Protein AF-A0AAD6QBG2-F1 (afdb_monomer)

Radius of gyration: 19.1 Å; Cα contacts (8 Å, |Δi|>4): 309; chains: 1; bounding box: 42×42×74 Å

Foldseek 3Di:
DKWWFFFPVRDIDIDDFAWLDAPPPPPDTHTDDDADPRDRVSRRVVPDDPPDDIDDDDDDDDDDDDAQQFQEEAEEEEQRRCSVVSRVLCVQLVDPSHNYAYFYEYEYAEPVSDPCVVVLVVSCVVCVPRYDYAYEYQDYDPPDPGHYRADDPVNCVVGPDDDDPRYHYDYDDDPPVPPPVRNVVVVCCCVVVVVVVVVVVVVPDDDDD

Sequence (209 aa):
MSCRGKDSVGEEVVKPYTPTTLDCDIGYFELVIKMYPQGRMSHHFREMREGDYLAVKGPKGRFKYQPNQVRAFGMIAGGTGITPMFQVTRAILENPDDKTNIHLIYANVTYEDILLKEEIDNLAIIFPNQFNVYYVLNQPPEGWEGGIGFISKEMIQSHCPPPATDVQVSSLPLPPCSPSSLTLTTNNLLIADFEVWTSTNEQGHGSPP

Structure (mmCIF, N/CA/C/O backbone):
data_AF-A0AAD6QBG2-F1
#
_entry.id   AF-A0AAD6QBG2-F1
#
loop_
_atom_site.group_PDB
_atom_site.id
_atom_site.type_symbol
_atom_site.label_atom_id
_atom_site.label_alt_id
_atom_site.label_comp_id
_atom_site.label_asym_id
_atom_site.label_entity_id
_atom_site.label_seq_id
_atom_site.pdbx_PDB_ins_code
_atom_site.Cartn_x
_atom_site.Cartn_y
_atom_site.Cartn_z
_atom_site.occupancy
_atom_site.B_iso_or_equiv
_atom_site.auth_seq_id
_atom_site.auth_comp_id
_atom_site.auth_asym_id
_atom_site.auth_atom_id
_atom_site.pdbx_PDB_model_num
ATOM 1 N N . MET A 1 1 ? 7.580 -11.956 -1.717 1.00 86.00 1 MET A N 1
ATOM 2 C CA . MET A 1 1 ? 8.464 -12.748 -2.618 1.00 86.00 1 MET A CA 1
ATOM 3 C C . MET A 1 1 ? 9.666 -11.917 -3.064 1.00 86.00 1 MET A C 1
ATOM 5 O O . MET A 1 1 ? 9.738 -10.749 -2.712 1.00 86.00 1 MET A O 1
ATOM 9 N N . SER A 1 2 ? 10.647 -12.493 -3.762 1.00 89.12 2 SER A N 1
ATOM 10 C CA . SER A 1 2 ? 11.770 -11.757 -4.362 1.00 89.12 2 SER A CA 1
ATOM 11 C C . SER A 1 2 ? 11.771 -11.931 -5.873 1.00 89.12 2 SER A C 1
ATOM 13 O O . SER A 1 2 ? 11.796 -13.068 -6.339 1.00 89.12 2 SER A O 1
ATOM 15 N N . CYS A 1 3 ? 11.807 -10.825 -6.607 1.00 92.25 3 CYS A N 1
ATOM 16 C CA . CYS A 1 3 ? 11.953 -10.810 -8.060 1.00 92.25 3 CYS A CA 1
ATOM 17 C C . CYS A 1 3 ? 13.422 -10.570 -8.414 1.00 92.25 3 CYS A C 1
ATOM 19 O O . CYS A 1 3 ? 14.098 -9.780 -7.743 1.00 92.25 3 CYS A O 1
ATOM 21 N N . ARG A 1 4 ? 13.915 -11.260 -9.443 1.00 95.31 4 ARG A N 1
ATOM 22 C CA . ARG A 1 4 ? 15.254 -11.077 -10.007 1.00 95.31 4 ARG A CA 1
ATOM 23 C C . ARG A 1 4 ? 15.132 -10.486 -11.406 1.00 95.31 4 ARG A C 1
ATOM 25 O O . ARG A 1 4 ? 14.398 -11.026 -12.225 1.00 95.31 4 ARG A O 1
ATOM 32 N N . GLY A 1 5 ? 15.894 -9.429 -11.652 1.00 93.69 5 GLY A N 1
ATOM 33 C CA . GLY A 1 5 ? 15.979 -8.737 -12.930 1.00 93.69 5 GLY A CA 1
ATOM 34 C C . GLY A 1 5 ? 17.404 -8.296 -13.251 1.00 93.69 5 GLY A C 1
ATOM 35 O O . GLY A 1 5 ? 18.353 -8.704 -12.575 1.00 93.69 5 GLY A O 1
ATOM 36 N N . LYS A 1 6 ? 17.539 -7.440 -14.263 1.00 94.19 6 LYS A N 1
ATOM 37 C CA . LYS A 1 6 ? 18.800 -6.815 -14.682 1.00 94.19 6 LYS A CA 1
ATOM 38 C C . LYS A 1 6 ? 18.658 -5.301 -14.742 1.00 94.19 6 LYS A C 1
ATOM 40 O O . LYS A 1 6 ? 17.613 -4.801 -15.149 1.00 94.19 6 LYS A O 1
ATOM 45 N N . ASP A 1 7 ? 19.686 -4.581 -14.321 1.00 92.75 7 ASP A N 1
ATOM 46 C CA . ASP A 1 7 ? 19.717 -3.124 -14.443 1.00 92.75 7 ASP A CA 1
ATOM 47 C C . ASP A 1 7 ? 20.243 -2.648 -15.809 1.00 92.75 7 ASP A C 1
ATOM 49 O O . ASP A 1 7 ? 20.498 -3.449 -16.708 1.00 92.75 7 ASP A O 1
ATOM 53 N N . SER A 1 8 ? 20.421 -1.332 -15.955 1.00 91.19 8 SER A N 1
ATOM 54 C CA . SER A 1 8 ? 20.864 -0.685 -17.197 1.00 91.19 8 SER A CA 1
ATOM 55 C C . SER A 1 8 ? 22.265 -1.065 -17.667 1.00 91.19 8 SER A C 1
ATOM 57 O O . SER A 1 8 ? 22.604 -0.799 -18.816 1.00 91.19 8 SER A O 1
ATOM 59 N N . VAL A 1 9 ? 23.096 -1.650 -16.801 1.00 93.50 9 VAL A N 1
ATOM 60 C CA . VAL A 1 9 ? 24.440 -2.133 -17.157 1.00 93.50 9 VAL A CA 1
ATOM 61 C C . VAL A 1 9 ? 24.490 -3.661 -17.270 1.00 93.50 9 VAL A C 1
ATOM 63 O O . VAL A 1 9 ? 25.548 -4.228 -17.528 1.00 93.50 9 VAL A O 1
ATOM 66 N N . GLY A 1 10 ? 23.344 -4.334 -17.124 1.00 92.00 10 GLY A N 1
ATOM 67 C CA . GLY A 1 10 ? 23.211 -5.784 -17.229 1.00 92.00 10 GLY A CA 1
ATOM 68 C C . GLY A 1 10 ? 23.537 -6.548 -15.944 1.00 92.00 10 GLY A C 1
ATOM 69 O O . GLY A 1 10 ? 23.555 -7.781 -15.977 1.00 92.00 10 GLY A O 1
ATOM 70 N N . GLU A 1 11 ? 23.767 -5.862 -14.821 1.00 94.75 11 GLU A N 1
ATOM 71 C CA . GLU A 1 11 ? 24.016 -6.508 -13.533 1.00 94.75 11 GLU A CA 1
ATOM 72 C C . GLU A 1 11 ? 22.723 -7.057 -12.924 1.00 94.75 11 GLU A C 1
ATOM 74 O O . GLU A 1 11 ? 21.653 -6.447 -13.013 1.00 94.75 11 GLU A O 1
ATOM 79 N N . GLU A 1 12 ? 22.826 -8.208 -12.253 1.00 94.94 12 GLU A N 1
ATOM 80 C CA . GLU A 1 12 ? 21.684 -8.796 -11.559 1.00 94.94 12 GLU A CA 1
ATOM 81 C C . GLU A 1 12 ? 21.226 -7.923 -10.385 1.00 94.94 12 GLU A C 1
ATOM 83 O O . GLU A 1 12 ? 22.001 -7.531 -9.510 1.00 94.94 12 GLU A O 1
ATOM 88 N N . VAL A 1 13 ? 19.916 -7.699 -10.313 1.00 94.00 13 VAL A N 1
ATOM 89 C CA . VAL A 1 13 ? 19.263 -7.016 -9.200 1.00 94.00 13 VAL A CA 1
ATOM 90 C C . VAL A 1 13 ? 18.163 -7.904 -8.634 1.00 94.00 13 VAL A C 1
ATOM 92 O O . VAL A 1 13 ? 17.343 -8.460 -9.360 1.00 94.00 13 VAL A O 1
ATOM 95 N N . VAL A 1 14 ? 18.129 -8.045 -7.309 1.00 92.62 14 VAL A N 1
ATOM 96 C CA . VAL A 1 14 ? 17.076 -8.783 -6.601 1.00 92.62 14 VAL A CA 1
ATOM 97 C C . VAL A 1 14 ? 16.389 -7.841 -5.626 1.00 92.62 14 VAL A C 1
ATOM 99 O O . VAL A 1 14 ? 17.047 -7.214 -4.794 1.00 92.62 14 VAL A O 1
ATOM 102 N N . LYS A 1 15 ? 15.061 -7.744 -5.709 1.00 89.69 15 LYS A N 1
ATOM 103 C CA . LYS A 1 15 ? 14.259 -6.902 -4.813 1.00 89.69 15 LYS A CA 1
ATOM 104 C C . LYS A 1 15 ? 13.054 -7.663 -4.256 1.00 89.69 15 LYS A C 1
ATOM 106 O O . LYS A 1 15 ? 12.487 -8.506 -4.957 1.00 89.69 15 LYS A O 1
ATOM 111 N N . PRO A 1 16 ? 12.695 -7.434 -2.980 1.00 88.81 16 PRO A N 1
ATOM 112 C CA . PRO A 1 16 ? 11.472 -7.977 -2.420 1.00 88.81 16 PRO A CA 1
ATOM 113 C C . PRO A 1 16 ? 10.256 -7.211 -2.953 1.00 88.81 16 PRO A C 1
ATOM 115 O O . PRO A 1 16 ? 10.300 -5.991 -3.070 1.00 88.81 16 PRO A O 1
ATOM 118 N N . TYR A 1 17 ? 9.181 -7.945 -3.221 1.00 88.44 17 TYR A N 1
ATOM 119 C CA . TYR A 1 17 ? 7.867 -7.413 -3.571 1.00 88.44 17 TYR A CA 1
ATOM 120 C C . TYR A 1 17 ? 6.788 -8.202 -2.837 1.00 88.44 17 TYR A C 1
ATOM 122 O O . TYR A 1 17 ? 6.927 -9.420 -2.649 1.00 88.44 17 TYR A O 1
ATOM 130 N N . THR A 1 18 ? 5.725 -7.513 -2.437 1.00 87.94 18 THR A N 1
ATOM 131 C CA . THR A 1 18 ? 4.516 -8.136 -1.901 1.00 87.94 18 THR A CA 1
ATOM 132 C C . THR A 1 18 ? 3.425 -8.026 -2.958 1.00 87.94 18 THR A C 1
ATOM 134 O O . THR A 1 18 ? 3.144 -6.906 -3.385 1.00 87.94 18 THR A O 1
ATOM 137 N N . PRO A 1 19 ? 2.867 -9.153 -3.430 1.00 90.88 19 PRO A N 1
ATOM 138 C CA . PRO A 1 19 ? 1.732 -9.094 -4.331 1.00 90.88 19 PRO A CA 1
ATOM 139 C C . PRO A 1 19 ? 0.505 -8.497 -3.641 1.00 90.88 19 PRO A C 1
ATOM 141 O O . PRO A 1 19 ? 0.334 -8.646 -2.433 1.00 90.88 19 PRO A O 1
ATOM 144 N N . THR A 1 20 ? -0.321 -7.799 -4.416 1.00 90.31 20 THR A N 1
ATOM 145 C CA . THR A 1 20 ? -1.595 -7.213 -3.961 1.00 90.31 20 THR A CA 1
ATOM 146 C C . THR A 1 20 ? -2.764 -8.187 -4.071 1.00 90.31 20 THR A C 1
ATOM 148 O O . THR A 1 20 ? -3.833 -7.929 -3.515 1.00 90.31 20 THR A O 1
ATOM 151 N N . THR A 1 21 ? -2.551 -9.308 -4.759 1.00 88.12 21 THR A N 1
ATOM 152 C CA . THR A 1 21 ? -3.474 -10.439 -4.821 1.00 88.12 21 THR A CA 1
ATOM 153 C C . THR A 1 21 ? -3.449 -11.263 -3.533 1.00 88.12 21 THR A C 1
ATOM 155 O O . THR A 1 21 ? -2.470 -11.263 -2.770 1.00 88.12 21 THR A O 1
ATOM 158 N N . LEU A 1 22 ? -4.551 -11.967 -3.301 1.00 84.75 22 LEU A N 1
ATOM 159 C CA . LEU A 1 22 ? -4.744 -12.912 -2.209 1.00 84.75 22 LEU A CA 1
ATOM 160 C C . LEU A 1 22 ? -4.517 -14.350 -2.688 1.00 84.75 22 LEU A C 1
ATOM 162 O O . LEU A 1 22 ? -4.455 -14.629 -3.882 1.00 84.75 22 LEU A O 1
ATOM 166 N N . ASP A 1 23 ? -4.448 -15.289 -1.745 1.00 82.06 23 ASP A N 1
ATOM 167 C CA . ASP A 1 23 ? -4.294 -16.719 -2.053 1.00 82.06 23 ASP A CA 1
ATOM 168 C C . ASP A 1 23 ? -5.510 -17.310 -2.803 1.00 82.06 23 ASP A C 1
ATOM 170 O O . ASP A 1 23 ? -5.412 -18.393 -3.382 1.00 82.06 23 ASP A O 1
ATOM 174 N N . CYS A 1 24 ? -6.655 -16.613 -2.812 1.00 81.25 24 CYS A N 1
ATOM 175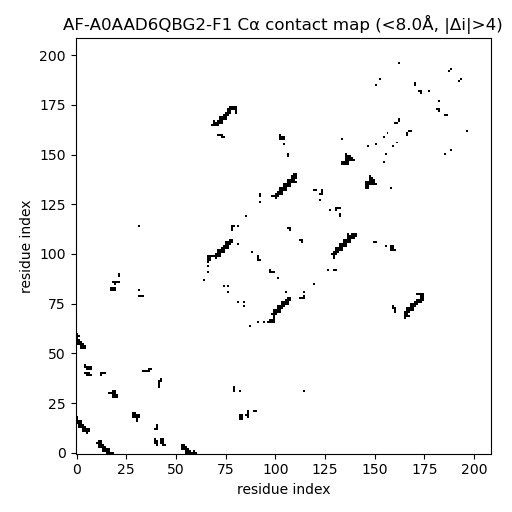 C CA . CYS A 1 24 ? -7.841 -16.987 -3.585 1.00 81.25 24 CYS A CA 1
ATOM 176 C C . CYS A 1 24 ? -7.776 -16.577 -5.066 1.00 81.25 24 CYS A C 1
ATOM 178 O O . CYS A 1 24 ? -8.579 -17.073 -5.857 1.00 81.25 24 CYS A O 1
ATOM 180 N N . ASP A 1 25 ? -6.831 -15.716 -5.454 1.00 85.50 25 ASP A N 1
ATOM 181 C CA . ASP A 1 25 ? -6.629 -15.301 -6.843 1.00 85.50 25 ASP A CA 1
ATOM 182 C C . ASP A 1 25 ? -5.796 -16.372 -7.568 1.00 85.50 25 ASP A C 1
ATOM 184 O O . ASP A 1 25 ? -4.570 -16.446 -7.459 1.00 85.50 25 ASP A O 1
ATOM 188 N N . ILE A 1 26 ? -6.474 -17.282 -8.274 1.00 89.62 26 ILE A N 1
ATOM 189 C CA . ILE A 1 26 ? -5.834 -18.467 -8.859 1.00 89.62 26 ILE A CA 1
ATOM 190 C C . ILE A 1 26 ? -5.277 -18.158 -10.253 1.00 89.62 26 ILE A C 1
ATOM 192 O O . ILE A 1 26 ? -5.991 -17.715 -11.150 1.00 89.62 26 ILE A O 1
ATOM 196 N N . GLY A 1 27 ? -4.006 -18.507 -10.468 1.00 92.31 27 GLY A N 1
ATOM 197 C CA . GLY A 1 27 ? -3.372 -18.522 -11.792 1.00 92.31 27 GLY A CA 1
ATOM 198 C C . GLY A 1 27 ? -2.619 -17.246 -12.167 1.00 92.31 27 GLY A C 1
ATOM 199 O O . GLY A 1 27 ? -1.916 -17.245 -13.176 1.00 92.31 27 GLY A O 1
ATOM 200 N N . TYR A 1 28 ? -2.695 -16.197 -11.349 1.00 92.62 28 TYR A N 1
ATOM 201 C CA . TYR A 1 28 ? -1.943 -14.960 -11.540 1.00 92.62 28 TYR A CA 1
ATOM 202 C C . TYR A 1 28 ? -1.605 -14.300 -10.198 1.00 92.62 28 TYR A C 1
ATOM 204 O O . TYR A 1 28 ? -2.105 -14.687 -9.147 1.00 92.62 28 TYR A O 1
ATOM 212 N N . PHE A 1 29 ? -0.717 -13.312 -10.233 1.00 92.44 29 PHE A N 1
ATOM 213 C CA . PHE A 1 29 ? -0.495 -12.394 -9.124 1.00 92.44 29 PHE A CA 1
ATOM 214 C C . PHE A 1 29 ? -0.215 -11.005 -9.681 1.00 92.44 29 PHE A C 1
ATOM 216 O O . PHE A 1 29 ? 0.325 -10.867 -10.780 1.00 92.44 29 PHE A O 1
ATOM 223 N N . GLU A 1 30 ? -0.525 -9.980 -8.899 1.00 92.75 30 GLU A N 1
ATOM 224 C CA . GLU A 1 30 ? -0.310 -8.590 -9.292 1.00 92.75 30 GLU A CA 1
ATOM 225 C C . GLU A 1 30 ? 0.753 -7.942 -8.414 1.00 92.75 30 GLU A C 1
ATOM 227 O O . GLU A 1 30 ? 0.848 -8.202 -7.211 1.00 92.75 30 GLU A O 1
ATOM 232 N N . LEU A 1 31 ? 1.581 -7.100 -9.029 1.00 91.94 31 LEU A N 1
ATOM 233 C CA . LEU A 1 31 ? 2.597 -6.312 -8.348 1.00 91.94 31 LEU A CA 1
ATOM 234 C C . LEU A 1 31 ? 2.369 -4.835 -8.640 1.00 91.94 31 LEU A C 1
ATOM 236 O O . LEU A 1 31 ? 2.495 -4.400 -9.782 1.00 91.94 31 LEU A O 1
ATOM 240 N N . VAL A 1 32 ? 2.148 -4.047 -7.592 1.00 91.12 32 VAL A N 1
ATOM 241 C CA . VAL A 1 32 ? 2.173 -2.586 -7.697 1.00 91.12 32 VAL A CA 1
ATOM 242 C C . VAL A 1 32 ? 3.606 -2.105 -7.520 1.00 91.12 32 VAL A C 1
ATOM 244 O O . VAL A 1 32 ? 4.214 -2.260 -6.457 1.00 91.12 32 VAL A O 1
ATOM 247 N N . ILE A 1 33 ? 4.163 -1.523 -8.580 1.00 89.50 33 ILE A N 1
ATOM 248 C CA . ILE A 1 33 ? 5.565 -1.110 -8.629 1.00 89.50 33 ILE A CA 1
ATOM 249 C C . ILE A 1 33 ? 5.633 0.388 -8.887 1.00 89.50 33 ILE A C 1
ATOM 251 O O . ILE A 1 33 ? 5.330 0.865 -9.978 1.00 89.50 33 ILE A O 1
ATOM 255 N N . LYS A 1 34 ? 6.114 1.139 -7.893 1.00 86.81 34 LYS A N 1
ATOM 256 C CA . LYS A 1 34 ? 6.482 2.539 -8.107 1.00 86.81 34 LYS A CA 1
ATOM 257 C C . LYS A 1 34 ? 7.766 2.606 -8.930 1.00 86.81 34 LYS A C 1
ATOM 259 O O . LYS A 1 34 ? 8.799 2.053 -8.541 1.00 86.81 34 LYS A O 1
ATOM 264 N N . MET A 1 35 ? 7.696 3.286 -10.069 1.00 88.94 35 MET A N 1
ATOM 265 C CA . MET A 1 35 ? 8.822 3.424 -10.986 1.00 88.94 35 MET A CA 1
ATOM 266 C C . MET A 1 35 ? 9.697 4.607 -10.587 1.00 88.94 35 MET A C 1
ATOM 268 O O . MET A 1 35 ? 9.237 5.742 -10.519 1.00 88.94 35 MET A O 1
ATOM 272 N N . TYR A 1 36 ? 10.981 4.339 -10.363 1.00 86.50 36 TYR A N 1
ATOM 273 C CA . TYR A 1 36 ? 11.976 5.367 -10.078 1.00 86.50 36 TYR A CA 1
ATOM 274 C C . TYR A 1 36 ? 12.856 5.581 -11.319 1.00 86.50 36 TYR A C 1
ATOM 276 O O . TYR A 1 36 ? 13.348 4.590 -11.871 1.00 86.50 36 TYR A O 1
ATOM 284 N N . PRO A 1 37 ? 13.105 6.830 -11.763 1.00 85.94 37 PRO A N 1
ATOM 285 C CA . PRO A 1 37 ? 13.901 7.099 -12.964 1.00 85.94 37 PRO A CA 1
ATOM 286 C C . PRO A 1 37 ? 15.277 6.423 -12.950 1.00 85.94 37 PRO A C 1
ATOM 288 O O . PRO A 1 37 ? 15.647 5.778 -13.923 1.00 85.94 37 PRO A O 1
ATOM 291 N N . GLN A 1 38 ? 15.973 6.483 -11.810 1.00 87.94 38 GLN A N 1
ATOM 292 C CA . GLN A 1 38 ? 17.295 5.876 -11.597 1.00 87.94 38 GLN A CA 1
ATOM 293 C C . GLN A 1 38 ? 17.231 4.538 -10.831 1.00 87.94 38 GLN A C 1
ATOM 295 O O . GLN A 1 38 ? 18.217 4.071 -10.263 1.00 87.94 38 GLN A O 1
ATOM 300 N N . GLY A 1 39 ? 16.050 3.918 -10.746 1.00 88.56 39 GLY A N 1
ATOM 301 C CA . GLY A 1 39 ? 15.871 2.661 -10.028 1.00 88.56 39 GLY A CA 1
ATOM 302 C C . GLY A 1 39 ? 16.396 1.474 -10.832 1.00 88.56 39 GLY A C 1
ATOM 303 O O . GLY A 1 39 ? 15.848 1.169 -11.884 1.00 88.56 39 GLY A O 1
ATOM 304 N N . ARG A 1 40 ? 17.381 0.735 -10.302 1.00 92.56 40 ARG A N 1
ATOM 305 C CA . ARG A 1 40 ? 17.941 -0.477 -10.944 1.00 92.56 40 ARG A CA 1
ATOM 306 C C . ARG A 1 40 ? 16.872 -1.497 -11.349 1.00 92.56 40 ARG A C 1
ATOM 308 O O . ARG A 1 40 ? 16.838 -1.946 -12.483 1.00 92.56 40 ARG A O 1
ATOM 315 N N . MET A 1 41 ? 15.967 -1.835 -10.429 1.00 92.56 41 MET A N 1
ATOM 316 C CA . MET A 1 41 ? 14.870 -2.764 -10.729 1.00 92.56 41 MET A CA 1
ATOM 317 C C . MET A 1 41 ? 13.746 -2.097 -11.543 1.00 92.56 41 MET A C 1
ATOM 319 O O . MET A 1 41 ? 13.106 -2.751 -12.355 1.00 92.56 41 MET A O 1
ATOM 323 N N . SER A 1 42 ? 13.535 -0.785 -11.388 1.00 92.38 42 SER A N 1
ATOM 324 C CA . SER A 1 42 ? 12.616 -0.033 -12.254 1.00 92.38 42 SER A CA 1
ATOM 325 C C . SER A 1 42 ? 13.093 -0.011 -13.709 1.00 92.38 42 SER A C 1
ATOM 327 O O . SER A 1 42 ? 12.270 0.025 -14.612 1.00 92.38 42 SER A O 1
ATOM 329 N N . HIS A 1 43 ? 14.403 -0.062 -13.960 1.00 94.44 43 HIS A N 1
ATOM 330 C CA . HIS A 1 43 ? 14.932 -0.263 -15.305 1.00 94.44 43 HIS A CA 1
ATOM 331 C C . HIS A 1 43 ? 14.457 -1.592 -15.884 1.00 94.44 43 HIS A C 1
ATOM 333 O O . HIS A 1 43 ? 13.823 -1.589 -16.932 1.00 94.44 43 HIS A O 1
ATOM 339 N N . HIS A 1 44 ? 14.669 -2.689 -15.152 1.00 95.50 44 HIS A N 1
ATOM 340 C CA . HIS A 1 44 ? 14.241 -4.019 -15.577 1.00 95.50 44 HIS A CA 1
ATOM 341 C C . HIS A 1 44 ? 12.761 -4.057 -15.979 1.00 95.50 44 HIS A C 1
ATOM 343 O O . HIS A 1 44 ? 12.429 -4.458 -17.089 1.00 95.50 44 HIS A O 1
ATOM 349 N N . PHE A 1 45 ? 11.876 -3.575 -15.101 1.00 94.81 45 PHE A N 1
ATOM 350 C CA . PHE A 1 45 ? 10.434 -3.575 -15.361 1.00 94.81 45 PHE A CA 1
ATOM 351 C C . PHE A 1 45 ? 10.019 -2.690 -16.541 1.00 94.81 45 PHE A C 1
ATOM 353 O O . PHE A 1 45 ? 8.988 -2.949 -17.145 1.00 94.81 45 PHE A O 1
ATOM 360 N N . ARG A 1 46 ? 10.805 -1.662 -16.888 1.00 94.31 46 ARG A N 1
ATOM 361 C CA . ARG A 1 46 ? 10.540 -0.818 -18.063 1.00 94.31 46 ARG A CA 1
ATOM 362 C C . ARG A 1 46 ? 10.869 -1.528 -19.375 1.00 94.31 46 ARG A C 1
ATOM 364 O O . ARG A 1 46 ? 10.277 -1.209 -20.399 1.00 94.31 46 ARG A O 1
ATOM 371 N N . GLU A 1 47 ? 11.844 -2.430 -19.355 1.00 95.06 47 GLU A N 1
ATOM 372 C CA . GLU A 1 47 ? 12.270 -3.175 -20.543 1.00 95.06 47 GLU A CA 1
ATOM 373 C C . GLU A 1 47 ? 11.408 -4.406 -20.815 1.00 95.06 47 GLU A C 1
ATOM 375 O O . GLU A 1 47 ? 11.333 -4.846 -21.963 1.00 95.06 47 GLU A O 1
ATOM 380 N N . MET A 1 48 ? 10.763 -4.941 -19.776 1.00 95.50 48 MET A N 1
ATOM 381 C CA . MET A 1 48 ? 9.866 -6.086 -19.886 1.00 95.50 48 MET A CA 1
ATOM 382 C C . MET A 1 48 ? 8.658 -5.791 -20.780 1.00 95.50 48 MET A C 1
ATOM 384 O O . MET A 1 48 ? 8.079 -4.703 -20.751 1.00 95.50 48 MET A O 1
ATOM 388 N N . ARG A 1 49 ? 8.246 -6.803 -21.539 1.00 96.12 49 ARG A N 1
ATOM 389 C CA . ARG A 1 49 ? 7.064 -6.797 -22.402 1.00 96.12 49 ARG A CA 1
ATOM 390 C C . ARG A 1 49 ? 6.159 -7.976 -22.075 1.00 96.12 49 ARG A C 1
ATOM 392 O O . ARG A 1 49 ? 6.564 -8.949 -21.442 1.00 96.12 49 ARG A O 1
ATOM 399 N N . GLU A 1 50 ? 4.918 -7.894 -22.533 1.00 95.75 50 GLU A N 1
ATOM 400 C CA . GLU A 1 50 ? 4.001 -9.028 -22.470 1.00 95.75 50 GLU A CA 1
ATOM 401 C C . GLU A 1 50 ? 4.613 -10.254 -23.165 1.00 95.75 50 GLU A C 1
ATOM 403 O O . GLU A 1 50 ? 5.154 -10.156 -24.267 1.00 95.75 50 GLU A O 1
ATOM 408 N N . GLY A 1 51 ? 4.544 -11.406 -22.495 1.00 96.25 51 GLY A N 1
ATOM 409 C CA . GLY A 1 51 ? 5.186 -12.648 -22.932 1.00 96.25 51 GLY A CA 1
ATOM 410 C C . GLY A 1 51 ? 6.582 -12.890 -22.346 1.00 96.25 51 GLY A C 1
ATOM 411 O O . GLY A 1 51 ? 7.056 -14.025 -22.403 1.00 96.25 51 GLY A O 1
ATOM 412 N N . ASP A 1 52 ? 7.218 -11.884 -21.736 1.00 96.12 52 ASP A N 1
ATOM 413 C CA . ASP A 1 52 ? 8.492 -12.071 -21.040 1.00 96.12 52 ASP A CA 1
ATOM 414 C C . ASP A 1 52 ? 8.323 -12.823 -19.714 1.00 96.12 52 ASP A C 1
ATOM 416 O O . ASP A 1 52 ? 7.281 -12.789 -19.055 1.00 96.12 52 ASP A O 1
ATOM 420 N N . TYR A 1 53 ? 9.403 -13.472 -19.279 1.00 94.69 53 TYR A N 1
ATOM 421 C CA . TYR A 1 53 ? 9.445 -14.217 -18.024 1.00 94.69 53 TYR A CA 1
ATOM 422 C C . TYR A 1 53 ? 10.191 -13.439 -16.938 1.00 94.69 53 TYR A C 1
ATOM 424 O O . TYR A 1 53 ? 11.323 -12.999 -17.138 1.00 94.69 53 TYR A O 1
ATOM 432 N N . LEU A 1 54 ? 9.594 -13.355 -15.746 1.00 94.81 54 LEU A N 1
ATOM 433 C CA . LEU A 1 54 ? 10.230 -12.816 -14.543 1.00 94.81 54 LEU A CA 1
ATOM 434 C C . LEU A 1 54 ? 10.608 -13.949 -13.588 1.00 94.81 54 LEU A C 1
ATOM 436 O O . LEU A 1 54 ? 9.761 -14.732 -13.161 1.00 94.81 54 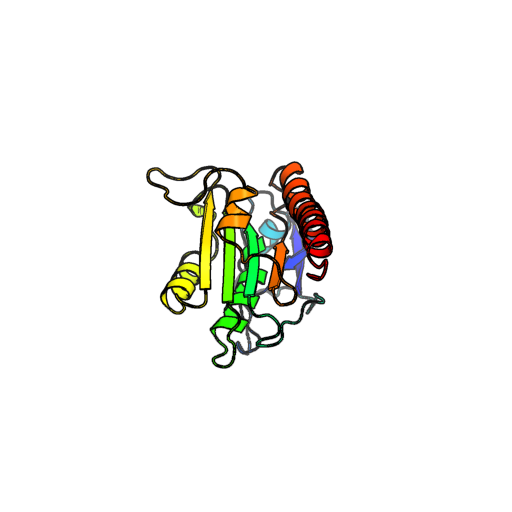LEU A O 1
ATOM 440 N N . ALA A 1 55 ? 11.877 -14.011 -13.189 1.00 94.62 55 ALA A N 1
ATOM 441 C CA . ALA A 1 55 ? 12.314 -14.974 -12.187 1.00 94.62 55 ALA A CA 1
ATOM 442 C C . ALA A 1 55 ? 11.868 -14.531 -10.782 1.00 94.62 55 ALA A C 1
ATOM 444 O O . ALA A 1 55 ? 12.283 -13.482 -10.279 1.00 94.62 55 ALA A O 1
ATOM 445 N N . VAL A 1 56 ? 11.062 -15.363 -10.118 1.00 93.62 56 VAL A N 1
ATOM 446 C CA . VAL A 1 56 ? 10.501 -15.087 -8.787 1.00 93.62 56 VAL A CA 1
ATOM 447 C C . VAL A 1 56 ? 10.856 -16.207 -7.808 1.00 93.62 56 VAL A C 1
ATOM 449 O O . VAL A 1 56 ? 10.807 -17.388 -8.138 1.00 93.62 56 VAL A O 1
ATOM 452 N N . LYS A 1 57 ? 11.214 -15.840 -6.572 1.00 92.62 57 LYS A N 1
ATOM 453 C CA . LYS A 1 57 ? 11.449 -16.768 -5.455 1.00 92.62 57 LYS A CA 1
ATOM 454 C C . LYS A 1 57 ? 10.588 -16.389 -4.250 1.00 92.62 57 LYS A C 1
ATOM 456 O O . LYS A 1 57 ? 10.699 -15.274 -3.735 1.00 92.62 57 LYS A O 1
ATOM 461 N N . GLY A 1 58 ? 9.792 -17.318 -3.732 1.00 86.00 58 GLY A N 1
ATOM 462 C CA . GLY A 1 58 ? 8.944 -17.096 -2.561 1.00 86.00 58 GLY A CA 1
ATOM 463 C C . GLY A 1 58 ? 8.108 -18.324 -2.177 1.00 86.00 58 GLY A C 1
ATOM 464 O O . GLY A 1 58 ? 8.306 -19.376 -2.780 1.00 86.00 58 GLY A O 1
ATOM 465 N N . PRO A 1 59 ? 7.206 -18.184 -1.186 1.00 80.19 59 PRO A N 1
ATOM 466 C CA . PRO A 1 59 ? 6.991 -16.985 -0.368 1.00 80.19 59 PRO A CA 1
ATOM 467 C C . PRO A 1 59 ? 8.181 -16.687 0.564 1.00 80.19 59 PRO A C 1
ATOM 469 O O . PRO A 1 59 ? 8.983 -17.556 0.897 1.00 80.19 59 PRO A O 1
ATOM 472 N N . LYS A 1 60 ? 8.341 -15.416 0.945 1.00 70.94 60 LYS A N 1
ATOM 473 C CA . LYS A 1 60 ? 9.332 -14.961 1.933 1.00 70.94 60 LYS A CA 1
ATOM 474 C C . LYS A 1 60 ? 8.621 -14.049 2.921 1.00 70.94 60 LYS A C 1
ATOM 476 O O . LYS A 1 60 ? 8.008 -13.081 2.488 1.00 70.94 60 LYS A O 1
ATOM 481 N N . GLY A 1 61 ? 8.743 -14.354 4.206 1.00 65.81 61 GLY A N 1
ATOM 482 C CA . GLY A 1 61 ? 8.061 -13.654 5.292 1.00 65.81 61 GLY A CA 1
ATOM 483 C C . GLY A 1 61 ? 7.720 -14.640 6.405 1.00 65.81 61 GLY A C 1
ATOM 484 O O . GLY A 1 61 ? 7.523 -15.823 6.137 1.00 65.81 61 GLY A O 1
ATOM 485 N N . ARG A 1 62 ? 7.72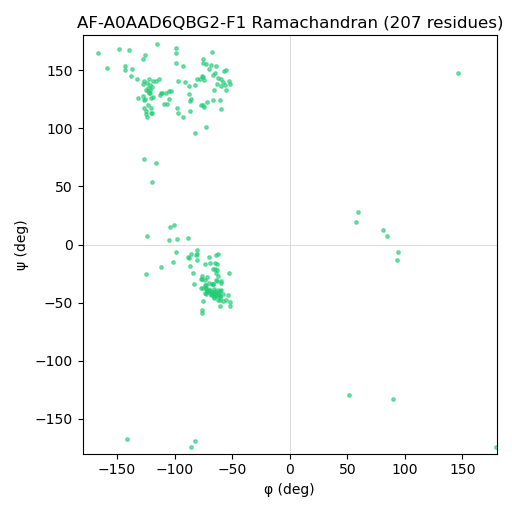0 -14.175 7.657 1.00 64.44 62 ARG A N 1
ATOM 486 C CA . ARG A 1 62 ? 7.300 -14.980 8.820 1.00 64.44 62 ARG A CA 1
ATOM 487 C C . ARG A 1 62 ? 5.891 -14.638 9.294 1.00 64.44 62 ARG A C 1
ATOM 489 O O . ARG A 1 62 ? 5.322 -15.393 10.070 1.00 64.44 62 ARG A O 1
ATOM 496 N N . PHE A 1 63 ? 5.358 -13.507 8.841 1.00 71.94 63 PHE A N 1
ATOM 497 C CA . PHE A 1 63 ? 4.039 -13.048 9.231 1.00 71.94 63 PHE A CA 1
ATOM 498 C C . PHE A 1 63 ? 2.977 -13.890 8.525 1.00 71.94 63 PHE A C 1
ATOM 500 O O . PHE A 1 63 ? 2.931 -13.935 7.297 1.00 71.94 63 PHE A O 1
ATOM 507 N N . LYS A 1 64 ? 2.166 -14.582 9.320 1.00 76.62 64 LYS A N 1
ATOM 508 C CA . LYS A 1 64 ? 0.950 -15.261 8.888 1.00 76.62 64 LYS A CA 1
ATOM 509 C C . LYS A 1 64 ? -0.163 -14.732 9.767 1.00 76.62 64 LYS A C 1
ATOM 511 O O . LYS A 1 64 ? -0.109 -14.925 10.978 1.00 76.62 64 LYS A O 1
ATOM 516 N N . TYR A 1 65 ? -1.108 -14.041 9.155 1.00 83.25 65 TYR A N 1
ATOM 517 C CA . TYR A 1 65 ? -2.296 -13.581 9.847 1.00 83.25 65 TYR A CA 1
ATOM 518 C C . TYR A 1 65 ? -3.275 -14.749 10.019 1.00 83.25 65 TYR A C 1
ATOM 520 O O . TYR A 1 65 ? -3.387 -15.596 9.130 1.00 83.25 65 TYR A O 1
ATOM 528 N N . GLN A 1 66 ? -3.953 -14.805 11.163 1.00 86.56 66 GLN A N 1
ATOM 529 C CA . GLN A 1 66 ? -5.082 -15.702 11.395 1.00 86.56 66 GLN A CA 1
ATOM 530 C C . GLN A 1 66 ? -6.325 -14.865 11.697 1.00 86.56 66 GLN A C 1
ATOM 532 O O . GLN A 1 66 ? -6.200 -13.873 12.423 1.00 86.56 66 GLN A O 1
ATOM 537 N N . PRO A 1 67 ? -7.507 -15.259 11.194 1.00 90.44 67 PRO A N 1
ATOM 538 C CA . PRO A 1 67 ? -8.717 -14.490 11.425 1.00 90.44 67 PRO A CA 1
ATOM 539 C C . PRO A 1 67 ? -9.001 -14.281 12.907 1.00 90.44 67 PRO A C 1
ATOM 541 O O . PRO A 1 67 ? -8.872 -15.220 13.697 1.00 90.44 67 PRO A O 1
ATOM 544 N N . ASN A 1 68 ? -9.397 -13.065 13.286 1.00 90.38 68 ASN A N 1
ATOM 545 C CA . ASN A 1 68 ? -9.673 -12.682 14.674 1.00 90.38 68 ASN A CA 1
ATOM 546 C C . ASN A 1 68 ? -8.496 -12.882 15.656 1.00 90.38 68 ASN A C 1
ATOM 548 O O . ASN A 1 68 ? -8.711 -12.932 16.867 1.00 90.38 68 ASN A O 1
ATOM 552 N N . GLN A 1 69 ? -7.246 -12.985 15.181 1.00 87.25 69 GLN A N 1
ATOM 553 C CA . GLN A 1 69 ? -6.079 -13.124 16.068 1.00 87.25 69 GLN A CA 1
ATOM 554 C C . GLN A 1 69 ? -5.894 -11.903 16.988 1.00 87.25 69 GLN A C 1
ATOM 556 O O . GLN A 1 69 ? -5.330 -12.027 18.074 1.00 87.25 69 GLN A O 1
ATOM 561 N N . VAL A 1 70 ? -6.357 -10.727 16.553 1.00 88.44 70 VAL A N 1
ATOM 562 C CA . VAL A 1 70 ? -6.333 -9.470 17.313 1.00 88.44 70 VAL A CA 1
ATOM 563 C C . VAL A 1 70 ? -7.662 -8.736 17.161 1.00 88.44 70 VAL A C 1
ATOM 565 O O . VAL A 1 70 ? -8.324 -8.840 16.130 1.00 88.44 70 VAL A O 1
ATOM 568 N N . ARG A 1 71 ? -8.055 -7.952 18.166 1.00 92.88 71 ARG A N 1
ATOM 569 C CA . ARG A 1 71 ? -9.266 -7.122 18.102 1.00 92.88 71 ARG A CA 1
ATOM 570 C C . ARG A 1 71 ? -9.079 -5.926 17.176 1.00 92.88 71 ARG A C 1
ATOM 572 O O . ARG A 1 71 ? -10.021 -5.540 16.485 1.00 92.88 71 ARG A O 1
ATOM 579 N N . ALA A 1 72 ? -7.888 -5.326 17.171 1.00 91.69 72 ALA A N 1
ATOM 580 C CA . ALA A 1 72 ? -7.570 -4.230 16.266 1.00 91.69 72 ALA A CA 1
ATOM 581 C C . ALA A 1 72 ? -6.126 -4.278 15.754 1.00 91.69 72 ALA A C 1
ATOM 583 O O . ALA A 1 72 ? -5.210 -4.734 16.441 1.00 91.69 72 ALA A O 1
ATOM 584 N N . PHE A 1 73 ? -5.939 -3.761 14.544 1.00 90.44 73 PHE A N 1
ATOM 585 C CA . PHE A 1 73 ? -4.681 -3.716 13.824 1.00 90.44 73 PHE A CA 1
ATOM 586 C C . PHE A 1 73 ? -4.357 -2.268 13.437 1.00 90.44 73 PHE A C 1
ATOM 588 O O . PHE A 1 73 ? -5.011 -1.678 12.579 1.00 90.44 7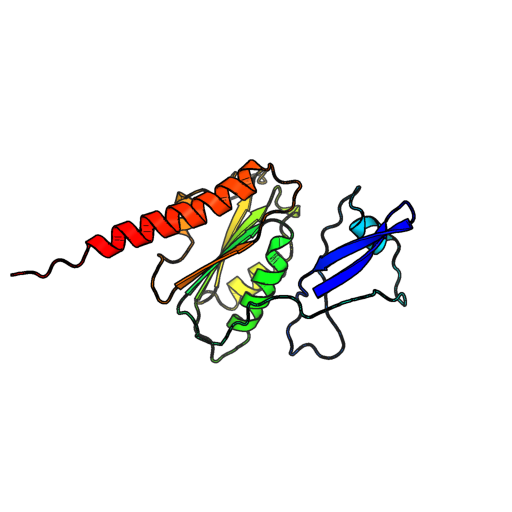3 PHE A O 1
ATOM 595 N N . GLY A 1 74 ? -3.340 -1.691 14.074 1.00 91.88 74 GLY A N 1
ATOM 596 C CA . GLY A 1 74 ? -2.756 -0.412 13.679 1.00 91.88 74 GLY A CA 1
ATOM 597 C C . GLY A 1 74 ? -1.693 -0.624 12.605 1.00 91.88 74 GLY A C 1
ATOM 598 O O . GLY A 1 74 ? -0.753 -1.395 12.787 1.00 91.88 74 GLY A O 1
ATOM 599 N N . MET A 1 75 ? -1.822 0.053 11.477 1.00 91.06 75 MET A N 1
ATOM 600 C CA . MET A 1 75 ? -0.911 -0.050 10.347 1.00 91.06 75 MET A CA 1
ATOM 601 C C . MET A 1 75 ? -0.341 1.324 10.037 1.00 91.06 75 MET A C 1
ATOM 603 O O . MET A 1 75 ? -1.075 2.297 9.891 1.00 91.06 75 MET A O 1
ATOM 607 N N . ILE A 1 76 ? 0.979 1.397 9.907 1.00 90.88 76 ILE A N 1
ATOM 608 C CA . ILE A 1 76 ? 1.671 2.601 9.460 1.00 90.88 76 ILE A CA 1
ATOM 609 C C . ILE A 1 76 ? 2.447 2.256 8.196 1.00 90.88 76 ILE A C 1
ATOM 611 O O . ILE A 1 76 ? 3.352 1.415 8.205 1.00 90.88 76 ILE A O 1
ATOM 615 N N . ALA A 1 77 ? 2.092 2.913 7.099 1.00 89.06 77 ALA A N 1
ATOM 616 C CA . ALA A 1 77 ? 2.721 2.719 5.806 1.00 89.06 77 ALA A CA 1
ATOM 617 C C . ALA A 1 77 ? 3.187 4.049 5.221 1.00 89.06 77 ALA A C 1
ATOM 619 O O . ALA A 1 77 ? 2.662 5.116 5.534 1.00 89.06 77 ALA A O 1
ATOM 620 N N . GLY A 1 78 ? 4.125 3.973 4.283 1.00 87.50 78 GLY A N 1
ATOM 621 C CA . GLY A 1 78 ? 4.314 5.065 3.347 1.00 87.50 78 GLY A CA 1
ATOM 622 C C . GLY A 1 78 ? 5.024 4.655 2.068 1.00 87.50 78 GLY A C 1
ATOM 623 O O . GLY A 1 78 ? 5.764 3.664 2.014 1.00 87.50 78 GLY A O 1
ATOM 624 N N . GLY A 1 79 ? 4.727 5.387 0.996 1.00 85.69 79 GLY A N 1
ATOM 625 C CA . GLY A 1 79 ? 5.128 5.023 -0.360 1.00 85.69 79 GLY A CA 1
ATOM 626 C C . GLY A 1 79 ? 4.740 3.580 -0.709 1.00 85.69 79 GLY A C 1
ATOM 627 O O . GLY A 1 79 ? 3.608 3.155 -0.495 1.00 85.69 79 GLY A O 1
ATOM 628 N N . THR A 1 80 ? 5.697 2.801 -1.217 1.00 83.06 80 THR A N 1
ATOM 629 C CA . THR A 1 80 ? 5.490 1.397 -1.627 1.00 83.06 80 THR A CA 1
ATOM 630 C C . THR A 1 80 ? 5.261 0.423 -0.468 1.00 83.06 80 THR A C 1
ATOM 632 O O . THR A 1 80 ? 4.872 -0.721 -0.710 1.00 83.06 80 THR A O 1
ATOM 635 N N . GLY A 1 81 ? 5.485 0.851 0.782 1.00 82.25 81 GLY A N 1
ATOM 636 C CA . GLY A 1 81 ? 5.240 0.044 1.982 1.00 82.25 81 GLY A CA 1
ATOM 637 C C . GLY A 1 81 ? 3.767 -0.320 2.203 1.00 82.25 81 GLY A C 1
ATOM 638 O O . GLY A 1 81 ? 3.476 -1.153 3.053 1.00 82.25 81 GLY A O 1
ATOM 639 N N . ILE A 1 82 ? 2.850 0.260 1.420 1.00 90.44 82 ILE A N 1
ATOM 640 C CA . ILE A 1 82 ? 1.414 -0.024 1.476 1.00 90.44 82 ILE A CA 1
ATOM 641 C C . ILE A 1 82 ? 1.049 -1.441 1.033 1.00 90.44 82 ILE A C 1
ATOM 643 O O . ILE A 1 82 ? 0.140 -2.026 1.598 1.00 90.44 82 ILE A O 1
ATOM 647 N N . THR A 1 83 ? 1.762 -2.024 0.066 1.00 90.12 83 THR A N 1
ATOM 648 C CA . THR A 1 83 ? 1.380 -3.306 -0.565 1.00 90.12 83 THR A CA 1
ATOM 649 C C . THR A 1 83 ? 1.171 -4.473 0.420 1.00 90.12 83 THR A C 1
ATOM 651 O O . THR A 1 83 ? 0.133 -5.125 0.348 1.00 90.12 83 THR A O 1
ATOM 654 N N . PRO A 1 84 ? 2.067 -4.737 1.390 1.00 88.44 84 PRO A N 1
ATOM 655 C CA . PRO A 1 84 ? 1.808 -5.725 2.441 1.00 88.44 84 PRO A CA 1
ATOM 656 C C . PRO A 1 84 ? 0.698 -5.337 3.421 1.00 88.44 84 PRO A C 1
ATOM 658 O O . PRO A 1 84 ? -0.009 -6.231 3.872 1.00 88.44 84 PRO A O 1
ATOM 661 N N . MET A 1 85 ? 0.521 -4.051 3.742 1.00 90.88 85 MET A N 1
ATOM 662 C CA . MET A 1 85 ? -0.596 -3.625 4.596 1.00 90.88 85 MET A CA 1
ATOM 663 C C . MET A 1 85 ? -1.923 -3.867 3.880 1.00 90.88 85 MET A C 1
ATOM 665 O O . MET A 1 85 ? -2.812 -4.492 4.438 1.00 90.88 85 MET A O 1
ATOM 669 N N . PHE A 1 86 ? -1.998 -3.495 2.604 1.00 92.94 86 PHE A N 1
ATOM 670 C CA . PHE A 1 86 ? -3.142 -3.731 1.735 1.00 92.94 86 PHE A CA 1
ATOM 671 C C . PHE A 1 86 ? -3.491 -5.220 1.624 1.00 92.94 86 PHE A C 1
ATOM 673 O O . PHE A 1 86 ? -4.659 -5.576 1.739 1.00 92.94 86 PHE A O 1
ATOM 680 N N . GLN A 1 87 ? -2.495 -6.102 1.481 1.00 90.62 87 GLN A N 1
ATOM 681 C CA . GLN A 1 87 ? -2.730 -7.549 1.455 1.00 90.62 87 GLN A CA 1
ATOM 682 C C . GLN A 1 87 ? -3.374 -8.052 2.759 1.00 90.62 87 GLN A C 1
ATOM 684 O O . GLN A 1 87 ? -4.330 -8.823 2.712 1.00 90.62 87 GLN A O 1
ATOM 689 N N . VAL A 1 88 ? -2.883 -7.604 3.921 1.00 91.31 88 VAL A N 1
ATOM 690 C CA . VAL A 1 88 ? -3.468 -7.970 5.223 1.00 91.31 88 VAL A CA 1
ATOM 691 C C . VAL A 1 88 ? -4.862 -7.366 5.381 1.00 91.31 88 VAL A C 1
ATOM 693 O O . VAL A 1 88 ? -5.774 -8.061 5.817 1.00 91.31 88 VAL A O 1
ATOM 696 N N . THR A 1 89 ? -5.054 -6.107 4.983 1.00 94.69 89 THR A N 1
ATOM 697 C CA . THR A 1 89 ? -6.355 -5.433 5.025 1.00 94.69 89 THR A CA 1
ATOM 698 C C . THR A 1 89 ? -7.396 -6.178 4.206 1.00 94.69 89 THR A C 1
ATOM 700 O O . THR A 1 89 ? -8.462 -6.482 4.730 1.00 94.69 89 THR A O 1
ATOM 703 N N . ARG A 1 90 ? -7.081 -6.546 2.961 1.00 94.06 90 ARG A N 1
ATOM 704 C CA . ARG A 1 90 ? -7.982 -7.347 2.127 1.00 94.06 90 ARG A CA 1
ATOM 705 C C . ARG A 1 90 ? -8.280 -8.707 2.753 1.00 94.06 90 ARG A C 1
ATOM 707 O O . ARG A 1 90 ? -9.439 -9.087 2.824 1.00 94.06 90 ARG A O 1
ATOM 714 N N . ALA A 1 91 ? -7.265 -9.406 3.266 1.00 91.94 91 ALA A N 1
ATOM 715 C CA . ALA A 1 91 ? -7.452 -10.715 3.894 1.00 91.94 91 ALA A CA 1
ATOM 716 C C . ALA A 1 91 ? -8.395 -10.683 5.113 1.00 91.94 91 ALA A C 1
ATOM 718 O O . ALA A 1 91 ? -9.116 -11.651 5.343 1.00 91.94 91 ALA A O 1
ATOM 719 N N . ILE A 1 92 ? -8.393 -9.585 5.876 1.00 94.25 92 ILE A N 1
ATOM 720 C CA . ILE A 1 92 ? -9.313 -9.364 7.000 1.00 94.25 92 ILE A CA 1
ATOM 721 C C . ILE A 1 92 ? -10.705 -8.990 6.481 1.00 94.25 92 ILE A C 1
ATOM 723 O O . ILE A 1 92 ? -11.676 -9.668 6.792 1.00 94.25 92 ILE A O 1
ATOM 727 N N . LEU A 1 93 ? -10.814 -7.928 5.675 1.00 95.12 93 LEU A N 1
ATOM 728 C CA . LEU A 1 93 ? -12.109 -7.350 5.296 1.00 95.12 93 LEU A CA 1
ATOM 729 C C . LEU A 1 93 ? -12.919 -8.248 4.349 1.00 95.12 93 LEU A C 1
ATOM 731 O O . LEU A 1 93 ? -14.146 -8.267 4.412 1.00 95.12 93 LEU A O 1
ATOM 735 N N . GLU A 1 94 ? -12.253 -9.006 3.474 1.00 92.88 94 GLU A N 1
ATOM 736 C CA . GLU A 1 94 ? -12.917 -9.932 2.546 1.00 92.88 94 GLU A CA 1
ATOM 737 C C . GLU A 1 94 ? -13.302 -11.262 3.215 1.00 92.88 94 GLU A C 1
ATOM 739 O O . GLU A 1 94 ? -14.027 -12.062 2.622 1.00 92.88 94 GLU A O 1
ATOM 744 N N . ASN A 1 95 ? -12.871 -11.500 4.459 1.00 93.19 95 ASN A N 1
ATOM 745 C CA . ASN A 1 95 ? -13.297 -12.647 5.248 1.00 93.19 95 ASN A CA 1
ATOM 746 C C . ASN A 1 95 ? -14.512 -12.280 6.129 1.00 93.19 95 ASN A C 1
ATOM 748 O O . ASN A 1 95 ? -14.358 -11.576 7.128 1.00 93.19 95 ASN A O 1
ATOM 752 N N . PRO A 1 96 ? -15.723 -12.795 5.842 1.00 92.75 96 PRO A N 1
ATOM 753 C CA . PRO A 1 96 ? -16.932 -12.426 6.582 1.00 92.75 96 PRO A CA 1
ATOM 754 C C . PRO A 1 96 ? -16.915 -12.853 8.058 1.00 92.75 96 PRO A C 1
ATOM 756 O O . PRO A 1 96 ? -17.650 -12.273 8.866 1.00 92.75 96 PRO A O 1
ATOM 759 N N . ASP A 1 97 ? -16.088 -13.833 8.423 1.00 95.12 97 ASP A N 1
ATOM 760 C CA . ASP A 1 97 ? -15.946 -14.318 9.799 1.00 95.12 97 ASP A CA 1
ATOM 761 C C . ASP A 1 97 ? -14.936 -13.498 10.613 1.00 95.12 97 ASP A C 1
ATOM 763 O O . ASP A 1 97 ? -14.841 -13.666 11.831 1.00 95.12 97 ASP A O 1
ATOM 767 N N . ASP A 1 98 ? -14.204 -12.587 9.973 1.00 95.44 98 ASP A N 1
ATOM 768 C CA . ASP A 1 98 ? -13.244 -11.720 10.637 1.00 95.44 98 ASP A CA 1
ATOM 769 C C . ASP A 1 98 ? -13.897 -10.439 11.168 1.00 95.4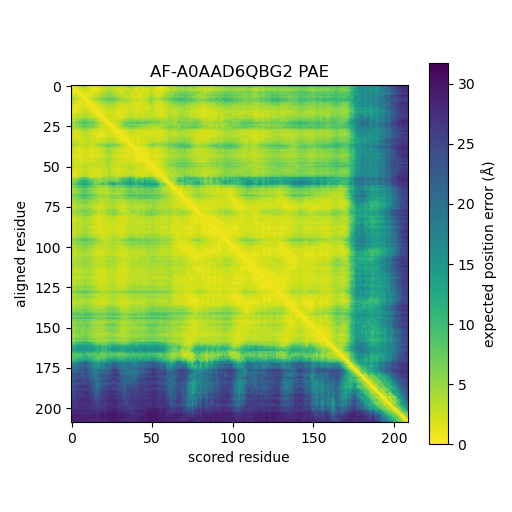4 98 ASP A C 1
ATOM 771 O O . ASP A 1 98 ? -14.757 -9.812 10.534 1.00 95.44 98 ASP A O 1
ATOM 775 N N . LYS A 1 99 ? -13.524 -10.073 12.393 1.00 95.44 99 LYS A N 1
ATOM 776 C CA . LYS A 1 99 ? -14.018 -8.901 13.120 1.00 95.44 99 LYS A CA 1
ATOM 777 C C . LYS A 1 99 ? -12.889 -7.980 13.571 1.00 95.44 99 LYS A C 1
ATOM 779 O O . LYS A 1 99 ? -13.164 -7.025 14.298 1.00 95.44 99 LYS A O 1
ATOM 784 N N . THR A 1 100 ? -11.645 -8.232 13.159 1.00 94.81 100 THR A N 1
ATOM 785 C CA . THR A 1 100 ? -10.519 -7.342 13.450 1.00 94.81 100 THR A CA 1
ATOM 786 C C . THR A 1 100 ? -10.761 -5.953 12.849 1.00 94.81 100 THR A C 1
ATOM 788 O O . THR A 1 100 ? -10.944 -5.811 11.645 1.00 94.81 100 THR A O 1
ATOM 791 N N . ASN A 1 101 ? -10.702 -4.909 13.679 1.00 96.31 101 ASN A N 1
ATOM 792 C CA . ASN A 1 101 ? -10.744 -3.522 13.208 1.00 96.31 101 ASN A CA 1
ATOM 793 C C . ASN A 1 101 ? -9.373 -3.076 12.699 1.00 96.31 101 ASN A C 1
ATOM 795 O O . ASN A 1 101 ? -8.352 -3.402 13.298 1.00 96.31 101 ASN A O 1
ATOM 799 N N . ILE A 1 102 ? -9.328 -2.279 11.641 1.00 96.12 102 ILE A N 1
ATOM 800 C CA . ILE A 1 102 ? -8.092 -1.854 10.991 1.00 96.12 102 ILE A CA 1
ATOM 801 C C . ILE A 1 102 ? -8.017 -0.334 10.975 1.00 96.12 102 ILE A C 1
ATOM 803 O O . ILE A 1 102 ? -8.953 0.354 10.569 1.00 96.12 102 ILE A O 1
ATOM 807 N N . HIS A 1 103 ? -6.861 0.177 11.378 1.00 96.06 103 HIS A N 1
ATOM 808 C CA . HIS A 1 103 ? -6.534 1.593 11.372 1.00 96.06 103 HIS A CA 1
ATOM 809 C C . HIS A 1 103 ? -5.246 1.798 10.588 1.00 96.06 103 HIS A C 1
ATOM 811 O O . HIS A 1 103 ? -4.186 1.362 11.029 1.00 96.06 103 HIS A O 1
ATOM 817 N N . LEU A 1 104 ? -5.326 2.447 9.432 1.00 95.81 104 LEU A N 1
ATOM 818 C CA . LEU A 1 104 ? -4.187 2.692 8.557 1.00 95.81 104 LEU A CA 1
ATOM 819 C C . LEU A 1 104 ? -3.815 4.174 8.561 1.00 95.81 104 LEU A C 1
ATOM 821 O O . LEU A 1 104 ? -4.601 5.011 8.133 1.00 95.81 104 LEU A O 1
ATOM 825 N N . ILE A 1 105 ? -2.585 4.493 8.954 1.00 95.56 105 ILE A N 1
ATOM 826 C CA . ILE A 1 105 ? -1.958 5.788 8.680 1.00 95.56 105 ILE A CA 1
ATOM 827 C C . ILE A 1 105 ? -1.057 5.614 7.459 1.00 95.56 105 ILE A C 1
ATOM 829 O O . ILE A 1 105 ? -0.098 4.835 7.502 1.00 95.56 105 ILE A O 1
ATOM 833 N N . TYR A 1 106 ? -1.354 6.330 6.373 1.00 95.50 106 TYR A N 1
ATOM 834 C CA . TYR A 1 106 ? -0.618 6.211 5.116 1.00 95.50 106 TYR A CA 1
ATOM 835 C C . TYR A 1 106 ? 0.026 7.538 4.705 1.00 95.50 106 TYR A C 1
ATOM 837 O O . TYR A 1 106 ? -0.665 8.513 4.412 1.00 95.50 106 TYR A O 1
ATOM 845 N N . ALA A 1 107 ? 1.363 7.572 4.716 1.00 93.56 107 ALA A N 1
ATOM 846 C CA . ALA A 1 107 ? 2.148 8.775 4.462 1.00 93.56 107 ALA A CA 1
ATOM 847 C C . ALA A 1 107 ? 2.862 8.777 3.100 1.00 93.56 107 ALA A C 1
ATOM 849 O O . ALA A 1 107 ? 3.599 7.845 2.754 1.00 93.56 107 ALA A O 1
ATOM 850 N N . ASN A 1 108 ? 2.717 9.868 2.348 1.00 91.56 108 ASN A N 1
ATOM 851 C CA . ASN A 1 108 ? 3.312 10.055 1.022 1.00 91.56 108 ASN A CA 1
ATOM 852 C C . ASN A 1 108 ? 3.846 11.489 0.852 1.00 91.56 108 ASN A C 1
ATOM 854 O O . ASN A 1 108 ? 3.580 12.364 1.673 1.00 91.56 108 ASN A O 1
ATOM 858 N N . VAL A 1 109 ? 4.645 11.741 -0.196 1.00 89.19 109 VAL A N 1
ATOM 859 C CA . VAL A 1 109 ? 5.175 13.096 -0.419 1.00 89.19 109 VAL A CA 1
ATOM 860 C C . VAL A 1 109 ? 4.084 13.990 -0.991 1.00 89.19 109 VAL A C 1
ATOM 862 O O . VAL A 1 109 ? 3.736 14.978 -0.354 1.00 89.19 109 VAL A O 1
ATOM 865 N N . THR A 1 110 ? 3.526 13.630 -2.145 1.00 92.50 110 THR A N 1
ATOM 866 C CA . THR A 1 110 ? 2.416 14.352 -2.784 1.00 92.50 110 THR A CA 1
ATOM 867 C C . THR A 1 110 ? 1.158 13.487 -2.850 1.00 92.50 110 THR A C 1
ATOM 869 O O . THR A 1 110 ? 1.190 12.293 -2.540 1.00 92.50 110 THR A O 1
ATOM 872 N N . TYR A 1 111 ? 0.036 14.075 -3.263 1.00 93.75 111 TYR A N 1
ATOM 873 C CA . TYR A 1 111 ? -1.222 13.347 -3.439 1.00 93.75 111 TYR A CA 1
ATOM 874 C C . TYR A 1 111 ? -1.112 12.249 -4.512 1.00 93.75 111 TYR A C 1
ATOM 876 O O . TYR A 1 111 ? -1.601 11.137 -4.334 1.00 93.75 111 TYR A O 1
ATOM 884 N N . GLU A 1 112 ? -0.394 12.527 -5.598 1.00 92.50 112 GLU A N 1
ATOM 885 C CA . GLU A 1 112 ? -0.180 11.614 -6.729 1.00 92.50 112 GLU A CA 1
ATOM 886 C C . GLU A 1 112 ? 0.709 10.421 -6.355 1.00 92.50 112 GLU A C 1
ATOM 888 O O . GLU A 1 112 ? 0.758 9.417 -7.063 1.00 92.50 112 GLU A O 1
ATOM 893 N N . ASP A 1 113 ? 1.421 10.516 -5.232 1.00 89.62 113 ASP A N 1
ATOM 894 C CA . ASP A 1 113 ? 2.256 9.439 -4.727 1.00 89.62 113 ASP A CA 1
ATOM 895 C C . ASP A 1 113 ? 1.476 8.373 -3.950 1.00 89.62 113 ASP A C 1
ATOM 897 O O . ASP A 1 113 ? 2.086 7.358 -3.587 1.00 89.62 113 ASP A O 1
ATOM 901 N N . ILE A 1 114 ? 0.193 8.597 -3.642 1.00 93.69 114 ILE A N 1
ATOM 902 C CA . ILE A 1 114 ? -0.658 7.664 -2.894 1.00 93.69 114 ILE A CA 1
ATOM 903 C C . ILE A 1 114 ? -1.002 6.478 -3.804 1.00 93.69 114 ILE A C 1
ATOM 905 O O . ILE A 1 114 ? -1.864 6.556 -4.676 1.00 93.69 114 ILE A O 1
ATOM 909 N N . LEU A 1 115 ? -0.308 5.358 -3.601 1.00 92.62 115 LEU A N 1
ATOM 910 C CA . LEU A 1 115 ? -0.556 4.129 -4.351 1.00 92.62 115 LEU A CA 1
ATOM 911 C C . LEU A 1 115 ? -1.817 3.442 -3.823 1.00 92.62 115 LEU A C 1
ATOM 913 O O . LEU A 1 115 ? -2.040 3.435 -2.614 1.00 92.62 115 LEU A O 1
ATOM 917 N N . LEU A 1 116 ? -2.574 2.803 -4.719 1.00 95.06 116 LEU A N 1
ATOM 918 C CA . LEU A 1 116 ? -3.813 2.082 -4.395 1.00 95.06 116 LEU A CA 1
ATOM 919 C C . LEU A 1 116 ? -4.894 2.963 -3.745 1.00 95.06 116 LEU A C 1
ATOM 921 O O . LEU A 1 116 ? -5.679 2.489 -2.926 1.00 95.06 116 LEU A O 1
ATOM 925 N N . LYS A 1 117 ? -4.897 4.271 -4.037 1.00 95.50 117 LYS A N 1
ATOM 926 C CA . LYS A 1 117 ? -5.786 5.215 -3.354 1.00 95.50 117 LYS A CA 1
ATOM 927 C C . LYS A 1 117 ? -7.259 4.868 -3.560 1.00 95.50 117 LYS A C 1
ATOM 929 O O . LYS A 1 117 ? -8.012 4.843 -2.594 1.00 95.50 117 LYS A O 1
ATOM 934 N N . GLU A 1 118 ? -7.655 4.602 -4.802 1.00 96.25 118 GLU A N 1
ATOM 935 C CA . GLU A 1 118 ? -9.044 4.286 -5.138 1.00 96.25 118 GLU A CA 1
ATOM 936 C C . GLU A 1 118 ? -9.486 2.984 -4.463 1.00 96.25 118 GLU A C 1
ATOM 938 O O . GLU A 1 118 ? -10.563 2.919 -3.878 1.00 96.25 118 GLU A O 1
ATOM 943 N N . GLU A 1 119 ? -8.637 1.959 -4.467 1.00 96.00 119 GLU A N 1
ATOM 944 C CA . GLU A 1 119 ? -8.901 0.675 -3.826 1.00 96.00 119 GLU A CA 1
ATOM 945 C C . GLU A 1 119 ? -9.023 0.814 -2.305 1.00 96.00 119 GLU A C 1
ATOM 947 O O . GLU A 1 119 ? -9.940 0.251 -1.708 1.00 96.00 119 GLU A O 1
ATOM 952 N N . ILE A 1 120 ? -8.136 1.585 -1.671 1.00 97.25 120 ILE A N 1
ATOM 953 C CA . ILE A 1 120 ? -8.169 1.840 -0.226 1.00 97.25 120 ILE A CA 1
ATOM 954 C C . ILE A 1 120 ? -9.419 2.641 0.156 1.00 97.25 120 ILE A C 1
ATOM 956 O O . ILE A 1 120 ? -10.108 2.273 1.108 1.00 97.25 120 ILE A O 1
ATOM 960 N N . ASP A 1 121 ? -9.746 3.698 -0.587 1.00 97.31 121 ASP A N 1
ATOM 961 C CA . ASP A 1 121 ? -10.948 4.498 -0.338 1.00 97.31 121 ASP A CA 1
ATOM 962 C C . ASP A 1 121 ? -12.216 3.651 -0.510 1.00 97.31 121 ASP A C 1
ATOM 964 O O . ASP A 1 121 ? -13.121 3.711 0.323 1.00 97.31 121 ASP A O 1
ATOM 968 N N . ASN A 1 122 ? -12.263 2.800 -1.538 1.00 97.75 122 ASN A N 1
ATOM 969 C CA . ASN A 1 122 ? -13.375 1.878 -1.756 1.00 97.75 122 ASN A CA 1
ATOM 970 C C . ASN A 1 122 ? -13.538 0.899 -0.587 1.00 97.75 122 ASN A C 1
ATOM 972 O O . ASN A 1 122 ? -14.659 0.688 -0.125 1.00 97.75 122 ASN A O 1
ATOM 976 N N . LEU A 1 123 ? -12.445 0.340 -0.055 1.00 97.06 123 LEU A N 1
ATOM 977 C CA . LEU A 1 123 ? -12.508 -0.506 1.141 1.00 97.06 123 LEU A CA 1
ATOM 978 C C . LEU A 1 123 ? -13.054 0.266 2.351 1.00 97.06 123 LEU A C 1
ATOM 980 O O . LEU A 1 123 ? -13.864 -0.279 3.098 1.00 97.06 123 LEU A O 1
ATOM 984 N N . ALA A 1 124 ? -12.661 1.529 2.535 1.00 97.25 124 ALA A N 1
ATOM 985 C CA . ALA A 1 124 ? -13.154 2.357 3.639 1.00 97.25 124 ALA A CA 1
ATOM 986 C C . ALA A 1 124 ? -14.654 2.679 3.497 1.00 97.25 124 ALA A C 1
ATOM 988 O O . ALA A 1 124 ? -15.377 2.718 4.490 1.00 97.25 124 ALA A O 1
ATOM 989 N N . ILE A 1 125 ? -15.143 2.847 2.264 1.00 97.50 125 ILE A N 1
ATOM 990 C CA . ILE A 1 125 ? -16.567 3.059 1.964 1.00 97.50 125 ILE A CA 1
ATOM 991 C C . ILE A 1 125 ? -17.389 1.785 2.198 1.00 97.50 125 ILE A C 1
ATOM 993 O O . ILE A 1 125 ? -18.503 1.864 2.714 1.00 97.50 125 ILE A O 1
ATOM 997 N N . ILE A 1 126 ? -16.867 0.616 1.813 1.00 97.31 126 ILE A N 1
ATOM 998 C CA . ILE A 1 126 ? -17.572 -0.670 1.939 1.00 97.31 126 ILE A CA 1
ATOM 999 C C . ILE A 1 126 ? -17.585 -1.152 3.397 1.00 97.31 126 ILE A C 1
ATOM 1001 O O . ILE A 1 126 ? -18.593 -1.690 3.858 1.00 97.31 126 ILE A O 1
ATOM 1005 N N . PHE A 1 127 ? -16.497 -0.928 4.141 1.00 97.19 127 PHE A N 1
ATOM 1006 C CA . PHE A 1 127 ? -16.316 -1.404 5.516 1.00 97.19 127 PHE A CA 1
ATOM 1007 C C . PHE A 1 127 ? -16.121 -0.261 6.533 1.00 97.19 127 PHE A C 1
ATOM 1009 O O . PHE A 1 127 ? -15.180 -0.305 7.328 1.00 97.19 127 PHE A O 1
ATOM 1016 N N . PRO A 1 128 ? -17.025 0.735 6.607 1.00 96.00 128 PRO A N 1
ATOM 1017 C CA . PRO A 1 128 ? -16.805 1.962 7.384 1.00 96.00 128 PRO A CA 1
ATOM 1018 C C . PRO A 1 128 ? -16.742 1.731 8.901 1.00 96.00 128 PRO A C 1
ATOM 1020 O O . PRO A 1 128 ? -16.196 2.542 9.639 1.00 96.00 128 PRO A O 1
ATOM 1023 N N . ASN A 1 129 ? -17.295 0.615 9.385 1.00 95.06 129 ASN A N 1
ATOM 1024 C CA . ASN A 1 129 ? -17.264 0.255 10.805 1.00 95.06 129 ASN A CA 1
ATOM 1025 C C . ASN A 1 129 ? -16.022 -0.558 11.197 1.00 95.06 129 ASN A C 1
ATOM 1027 O O . ASN A 1 129 ? -15.822 -0.802 12.384 1.00 95.06 129 ASN A O 1
ATOM 1031 N N . GLN A 1 130 ? -15.242 -1.026 10.217 1.00 95.81 130 GLN A N 1
ATOM 1032 C CA . GLN A 1 130 ? -14.148 -1.972 10.431 1.00 95.81 130 GLN A CA 1
ATOM 1033 C C . GLN A 1 130 ? -12.810 -1.460 9.889 1.00 95.81 130 GLN A C 1
ATOM 1035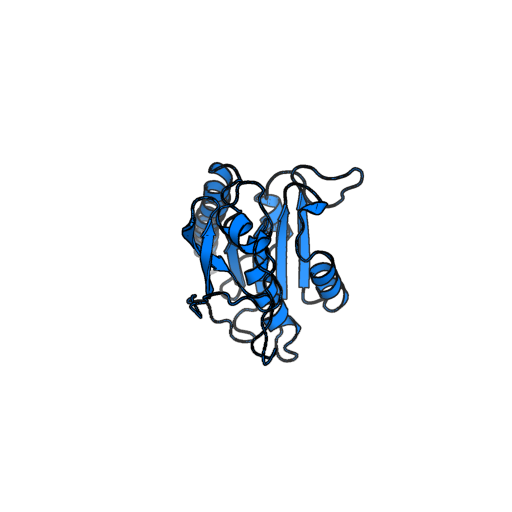 O O . GLN A 1 130 ? -11.768 -1.852 10.406 1.00 95.81 130 GLN A O 1
ATOM 1040 N N . PHE A 1 131 ? -12.812 -0.563 8.899 1.00 97.69 131 PHE A N 1
ATOM 1041 C CA . PHE A 1 131 ? -11.605 -0.002 8.304 1.00 97.69 131 PHE A CA 1
ATOM 1042 C C . PHE A 1 131 ? -11.614 1.524 8.314 1.00 97.69 131 PHE A C 1
ATOM 1044 O O . PHE A 1 131 ? -12.502 2.160 7.754 1.00 97.69 131 PHE A O 1
ATOM 1051 N N . ASN A 1 132 ? -10.573 2.098 8.914 1.00 96.62 132 ASN A N 1
ATOM 1052 C CA . ASN A 1 132 ? -10.313 3.529 8.925 1.00 96.62 132 ASN A CA 1
ATOM 1053 C C . ASN A 1 132 ? -8.949 3.812 8.297 1.00 96.62 132 ASN A C 1
ATOM 1055 O O . ASN A 1 132 ? -7.950 3.192 8.669 1.00 96.62 132 ASN A O 1
ATOM 1059 N N . VAL A 1 133 ? -8.896 4.790 7.395 1.00 97.31 133 VAL A N 1
ATOM 1060 C CA . VAL A 1 133 ? -7.655 5.269 6.780 1.00 97.31 133 VAL A CA 1
ATOM 1061 C C . VAL A 1 133 ? -7.460 6.757 7.058 1.00 97.31 133 VAL A C 1
ATOM 1063 O O . VAL A 1 133 ? -8.395 7.550 6.971 1.00 97.31 133 VAL A O 1
ATOM 1066 N N . TYR A 1 134 ? -6.230 7.137 7.390 1.00 97.31 134 TYR A N 1
ATOM 1067 C CA . TYR A 1 134 ? -5.799 8.514 7.570 1.00 97.31 134 TYR A CA 1
ATOM 1068 C C . TYR A 1 134 ? -4.566 8.790 6.710 1.00 97.31 134 TYR A C 1
ATOM 1070 O O . TYR A 1 134 ? -3.508 8.181 6.888 1.00 97.31 134 TYR A O 1
ATOM 1078 N N . TYR A 1 135 ? -4.709 9.712 5.763 1.00 97.19 135 TYR A N 1
ATOM 1079 C CA . TYR A 1 135 ? -3.646 10.076 4.835 1.00 97.19 135 TYR A CA 1
ATOM 1080 C C . TYR A 1 135 ? -2.805 11.233 5.380 1.00 97.19 135 TYR A C 1
ATOM 1082 O O . TYR A 1 135 ? -3.341 12.202 5.921 1.00 97.19 135 TYR A O 1
ATOM 1090 N N . VAL A 1 136 ? -1.487 11.161 5.188 1.00 95.25 136 VAL A N 1
ATOM 1091 C CA . VAL A 1 136 ? -0.526 12.197 5.593 1.00 95.25 136 VAL A CA 1
ATOM 1092 C C . VAL A 1 136 ? 0.346 12.579 4.398 1.00 95.25 136 VAL A C 1
ATOM 1094 O O . VAL A 1 136 ? 0.938 11.706 3.766 1.00 95.25 136 VAL A O 1
ATOM 1097 N N . LEU A 1 137 ? 0.444 13.871 4.081 1.00 94.19 137 LEU A N 1
ATOM 1098 C CA . LEU A 1 137 ? 1.216 14.369 2.939 1.00 94.19 137 LEU A CA 1
ATOM 1099 C C . LEU A 1 137 ? 2.274 15.390 3.356 1.00 94.19 137 LEU A C 1
ATOM 1101 O O . LEU A 1 137 ? 1.992 16.338 4.086 1.00 94.19 137 LEU A O 1
ATOM 1105 N N . ASN A 1 138 ? 3.492 15.251 2.835 1.00 90.00 138 ASN A N 1
ATOM 1106 C CA . ASN A 1 138 ? 4.542 16.254 3.033 1.00 90.00 138 ASN A CA 1
ATOM 1107 C C . ASN A 1 138 ? 4.298 17.536 2.225 1.00 90.00 138 ASN A C 1
ATOM 1109 O O . ASN A 1 138 ? 4.607 18.627 2.696 1.00 90.00 138 ASN A O 1
ATOM 1113 N N . GLN A 1 139 ? 3.794 17.393 1.003 1.00 93.94 139 GLN A N 1
ATOM 1114 C CA . GLN A 1 139 ? 3.502 18.458 0.047 1.00 93.94 139 GLN A CA 1
ATOM 1115 C C . GLN A 1 139 ? 2.038 18.313 -0.398 1.00 93.94 139 GLN A C 1
ATOM 1117 O O . GLN A 1 139 ? 1.769 17.807 -1.490 1.00 93.94 139 GLN A O 1
ATOM 1122 N N . PRO A 1 140 ? 1.081 18.664 0.480 1.00 94.38 140 PRO A N 1
ATOM 1123 C CA . PRO A 1 140 ? -0.336 18.525 0.180 1.00 94.38 140 PRO A CA 1
ATOM 1124 C C . PRO A 1 140 ? -0.801 19.539 -0.881 1.00 94.38 140 PRO A C 1
ATOM 1126 O O . PRO A 1 140 ? -0.253 20.644 -0.950 1.00 94.38 140 PRO A O 1
ATOM 1129 N N . PRO A 1 141 ? -1.835 19.206 -1.673 1.00 95.12 141 PRO A N 1
ATOM 1130 C CA . PRO A 1 141 ? -2.528 20.185 -2.504 1.00 95.12 141 PRO A CA 1
ATOM 1131 C C . PRO A 1 141 ? -3.307 21.195 -1.643 1.00 95.12 141 PRO A C 1
ATOM 1133 O O . PRO A 1 141 ? -3.538 20.985 -0.449 1.00 95.12 141 PRO A O 1
ATOM 1136 N N . GLU A 1 142 ? -3.740 22.296 -2.259 1.00 94.44 142 GLU A N 1
ATOM 1137 C CA . GLU A 1 142 ? -4.631 23.256 -1.604 1.00 94.44 142 GLU A CA 1
ATOM 1138 C C . GLU A 1 142 ? -5.952 22.577 -1.195 1.00 94.44 142 GLU A C 1
ATOM 1140 O O . GLU A 1 142 ? -6.514 21.789 -1.955 1.00 94.44 142 GLU A O 1
ATOM 1145 N N . GLY A 1 143 ? -6.433 22.862 0.019 1.00 94.25 143 GLY A N 1
ATOM 1146 C CA . GLY A 1 143 ? -7.658 22.258 0.558 1.00 94.25 143 GLY A CA 1
ATOM 1147 C C . GLY A 1 143 ? -7.492 20.849 1.142 1.00 94.25 143 GLY A C 1
ATOM 1148 O O . GLY A 1 143 ? -8.488 20.182 1.393 1.00 94.25 143 GLY A O 1
ATOM 1149 N N . TRP A 1 144 ? -6.262 20.375 1.364 1.00 95.44 144 TRP A N 1
ATOM 1150 C CA . TRP A 1 144 ? -6.022 19.088 2.021 1.00 95.44 144 TRP A CA 1
ATOM 1151 C C . TRP A 1 144 ? -6.463 19.088 3.490 1.00 95.44 144 TRP A C 1
ATOM 1153 O O . TRP A 1 144 ? -5.979 19.883 4.294 1.00 95.44 144 TRP A O 1
ATOM 1163 N N . GLU A 1 145 ? -7.337 18.147 3.841 1.00 93.19 145 GLU A N 1
ATOM 1164 C CA . GLU A 1 145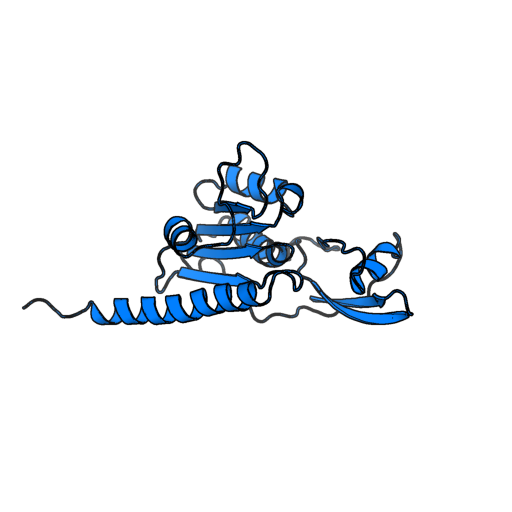 ? -7.888 17.993 5.197 1.00 93.19 145 GLU A CA 1
ATOM 1165 C C . GLU A 1 145 ? -7.181 16.903 6.023 1.00 93.19 145 GLU A C 1
ATOM 1167 O O . GLU A 1 145 ? -7.469 16.727 7.205 1.00 93.19 145 GLU A O 1
ATOM 1172 N N . GLY A 1 146 ? -6.266 16.149 5.406 1.00 94.25 146 GLY A N 1
ATOM 1173 C CA . GLY A 1 146 ? -5.499 15.104 6.080 1.00 94.25 146 GLY A CA 1
ATOM 1174 C C . GLY A 1 146 ? -4.281 15.640 6.837 1.00 94.25 146 GLY A C 1
ATOM 1175 O O . GLY A 1 146 ? -4.059 16.843 6.977 1.00 94.25 146 GLY A O 1
ATOM 1176 N N . GLY A 1 147 ? -3.424 14.723 7.283 1.00 94.19 147 GLY A N 1
ATOM 1177 C CA . GLY A 1 147 ? -2.192 15.080 7.979 1.00 94.19 147 GLY A CA 1
ATOM 1178 C C . GLY A 1 147 ? -1.203 15.792 7.060 1.00 94.19 147 GLY A C 1
ATOM 1179 O O . GLY A 1 147 ? -1.111 15.475 5.872 1.00 94.19 147 GLY A O 1
ATOM 1180 N N . ILE A 1 148 ? -0.438 16.731 7.617 1.00 94.94 148 ILE A N 1
ATOM 1181 C CA . ILE A 1 148 ? 0.582 17.494 6.890 1.00 94.94 148 ILE A CA 1
ATOM 1182 C C . ILE A 1 148 ? 1.954 17.255 7.518 1.00 94.94 148 ILE A C 1
ATOM 1184 O O . ILE A 1 148 ? 2.114 17.319 8.737 1.00 94.94 148 ILE A O 1
ATOM 1188 N N . GLY A 1 149 ? 2.959 17.027 6.676 1.00 90.94 149 GLY A N 1
ATOM 1189 C CA . GLY A 1 149 ? 4.340 16.816 7.089 1.00 90.94 149 GLY A CA 1
ATOM 1190 C C . GLY A 1 149 ? 4.644 15.345 7.345 1.00 90.94 149 GLY A C 1
ATOM 1191 O O . GLY A 1 149 ? 4.355 14.488 6.517 1.00 90.94 149 GLY A O 1
ATOM 1192 N N . PHE A 1 150 ? 5.294 15.060 8.469 1.00 86.44 150 PHE A N 1
ATOM 1193 C CA . PHE A 1 150 ? 5.658 13.699 8.855 1.00 86.44 150 PHE A CA 1
ATOM 1194 C C . PHE A 1 150 ? 4.657 13.129 9.856 1.00 86.44 150 PHE A C 1
ATOM 1196 O O . PHE A 1 150 ? 4.010 13.878 10.585 1.00 86.44 150 PHE A O 1
ATOM 1203 N N . ILE A 1 151 ? 4.571 11.797 9.922 1.00 86.75 151 ILE A N 1
ATOM 1204 C CA . ILE A 1 151 ? 3.758 11.116 10.933 1.00 86.75 151 ILE A CA 1
ATOM 1205 C C . ILE A 1 151 ? 4.279 11.506 12.318 1.00 86.75 151 ILE A C 1
ATOM 1207 O O . ILE A 1 151 ? 5.426 11.209 12.661 1.00 86.75 151 ILE A O 1
ATOM 1211 N N . SER A 1 152 ? 3.429 12.176 13.093 1.00 86.56 152 SER A N 1
ATOM 1212 C CA . SER A 1 152 ? 3.731 12.599 14.456 1.00 86.56 152 SER A CA 1
ATOM 1213 C C . SER A 1 152 ? 3.136 11.638 15.485 1.00 86.56 152 SER A C 1
ATOM 1215 O O . SER A 1 152 ? 2.260 10.822 15.178 1.00 86.56 152 SER A O 1
ATOM 1217 N N . LYS A 1 153 ? 3.598 11.747 16.732 1.00 86.44 153 LYS A N 1
ATOM 1218 C CA . LYS A 1 153 ? 3.068 10.960 17.850 1.00 86.44 153 LYS A CA 1
ATOM 1219 C C . LYS A 1 153 ? 1.578 11.222 18.066 1.00 86.44 153 LYS A C 1
ATOM 1221 O O . LYS A 1 153 ? 0.818 10.289 18.302 1.00 86.44 153 LYS A O 1
ATOM 1226 N N . GLU A 1 154 ? 1.157 12.472 17.919 1.00 88.12 154 GLU A N 1
ATOM 1227 C CA . GLU A 1 154 ? -0.229 12.908 18.085 1.00 88.12 154 GLU A CA 1
ATOM 1228 C C . GLU A 1 154 ? -1.135 12.275 17.023 1.00 88.12 154 GLU A C 1
ATOM 1230 O O . GLU A 1 154 ? -2.235 11.823 17.341 1.00 88.12 154 GLU A O 1
ATOM 1235 N N . MET A 1 155 ? -0.657 12.166 15.775 1.00 89.50 155 MET A N 1
ATOM 1236 C CA . MET A 1 155 ? -1.386 11.472 14.708 1.00 89.50 155 MET A CA 1
ATOM 1237 C C . MET A 1 155 ? -1.559 9.985 15.029 1.00 89.50 155 MET A C 1
ATOM 1239 O O . MET A 1 155 ? -2.655 9.451 14.876 1.00 89.50 155 MET A O 1
ATOM 1243 N N . ILE A 1 156 ? -0.504 9.321 15.515 1.00 87.75 156 ILE A N 1
ATOM 1244 C CA . ILE A 1 156 ? -0.570 7.905 15.907 1.00 87.75 156 ILE A CA 1
ATOM 1245 C C . ILE A 1 156 ? -1.565 7.719 17.054 1.00 87.75 156 ILE A C 1
ATOM 1247 O O . ILE A 1 156 ? -2.434 6.861 16.966 1.00 87.75 156 ILE A O 1
ATOM 1251 N N . GLN A 1 157 ? -1.489 8.539 18.100 1.00 88.50 157 GLN A N 1
ATOM 1252 C CA . GLN A 1 157 ? -2.397 8.449 19.248 1.00 88.50 157 GLN A CA 1
ATOM 1253 C C . GLN A 1 157 ? -3.862 8.712 18.880 1.00 88.50 157 GLN A C 1
ATOM 1255 O O . GLN A 1 157 ? -4.752 8.144 19.506 1.00 88.50 157 GLN A O 1
ATOM 1260 N N . SER A 1 158 ? -4.108 9.563 17.883 1.00 90.12 158 SER A N 1
ATOM 1261 C CA . SER A 1 158 ? -5.465 9.927 17.463 1.00 90.12 158 SER A CA 1
ATOM 1262 C C . SER A 1 158 ? -6.087 8.910 16.505 1.00 90.12 158 SER A C 1
ATOM 1264 O O . SER A 1 158 ? -7.297 8.703 16.544 1.00 90.12 158 SER A O 1
ATOM 1266 N N . HIS A 1 159 ? -5.283 8.286 15.636 1.00 90.62 159 HIS A N 1
ATOM 1267 C CA . HIS A 1 159 ? -5.792 7.456 14.539 1.00 90.62 159 HIS A CA 1
ATOM 1268 C C . HIS A 1 159 ? -5.505 5.958 14.680 1.00 90.62 159 HIS A C 1
ATOM 1270 O O . HIS A 1 159 ? -6.210 5.169 14.050 1.00 90.62 159 HIS A O 1
ATOM 1276 N N . CYS A 1 160 ? -4.532 5.541 15.496 1.00 87.19 160 CYS A N 1
ATOM 1277 C CA . CYS A 1 160 ? -4.296 4.130 15.808 1.00 87.19 160 CYS A CA 1
ATOM 1278 C C . CYS A 1 160 ? -5.040 3.704 17.084 1.00 87.19 160 CYS A C 1
ATOM 1280 O O . CYS A 1 160 ? -5.271 4.525 17.974 1.00 87.19 160 CYS A O 1
ATOM 1282 N N . PRO A 1 161 ? -5.385 2.408 17.219 1.00 83.06 161 PRO A N 1
ATOM 1283 C CA . PRO A 1 161 ? -5.954 1.893 18.455 1.00 83.06 161 PRO A CA 1
ATOM 1284 C C . PRO A 1 161 ? -4.976 2.108 19.621 1.00 83.06 161 PRO A C 1
ATOM 1286 O O . PRO A 1 161 ? -3.764 1.944 19.431 1.00 83.06 161 PRO A O 1
ATOM 1289 N N . PRO A 1 162 ? -5.476 2.433 20.831 1.00 78.50 162 PRO A N 1
ATOM 1290 C CA . PRO A 1 162 ? -4.627 2.455 22.007 1.00 78.50 162 PRO A CA 1
ATOM 1291 C C . PRO A 1 162 ? -4.015 1.063 22.152 1.00 78.50 162 PRO A C 1
ATOM 1293 O O . PRO A 1 162 ? -4.711 0.067 21.901 1.00 78.50 162 PRO A O 1
ATOM 1296 N N . PRO A 1 163 ? -2.732 0.962 22.513 1.00 75.06 163 PRO A N 1
ATOM 1297 C CA . PRO A 1 163 ? -2.145 -0.352 22.590 1.00 75.06 163 PRO A CA 1
ATOM 1298 C C . PRO A 1 163 ? -2.848 -1.174 23.687 1.00 75.06 163 PRO A C 1
ATOM 1300 O O . PRO A 1 163 ? -3.514 -0.654 24.586 1.00 75.06 163 PRO A O 1
ATOM 1303 N N . ALA A 1 164 ? -2.821 -2.487 23.531 1.00 76.38 164 ALA A N 1
ATOM 1304 C CA . ALA A 1 164 ? -3.472 -3.452 24.403 1.00 76.38 164 ALA A CA 1
ATOM 1305 C C . ALA A 1 164 ? -2.917 -4.834 24.056 1.00 76.38 164 ALA A C 1
ATOM 1307 O O . ALA A 1 164 ? -2.314 -5.019 22.998 1.00 76.38 164 ALA A O 1
ATOM 1308 N N . THR A 1 165 ? -3.129 -5.818 24.925 1.00 74.62 165 THR A N 1
ATOM 1309 C CA . THR A 1 165 ? -2.675 -7.196 24.680 1.00 74.62 165 THR A CA 1
ATOM 1310 C C . THR A 1 165 ? -3.338 -7.835 23.457 1.00 74.62 165 THR A C 1
ATOM 1312 O O . THR A 1 165 ? -2.778 -8.760 22.875 1.00 74.62 165 THR A O 1
ATOM 1315 N N . ASP A 1 166 ? -4.499 -7.323 23.044 1.00 76.69 166 ASP A N 1
ATOM 1316 C CA . ASP A 1 166 ? -5.284 -7.763 21.891 1.00 76.69 166 ASP A CA 1
ATOM 1317 C C . ASP A 1 166 ? -5.181 -6.819 20.678 1.00 76.69 166 ASP A C 1
ATOM 1319 O O . ASP A 1 166 ? -5.998 -6.900 19.758 1.00 76.69 166 ASP A O 1
ATOM 1323 N N . VAL A 1 167 ? -4.192 -5.919 20.664 1.00 76.81 167 VAL A N 1
ATOM 1324 C CA . VAL A 1 167 ? -3.950 -4.951 19.587 1.00 76.81 167 VAL A CA 1
ATOM 1325 C C . VAL A 1 167 ? -2.552 -5.148 19.020 1.00 76.81 167 VAL A C 1
ATOM 1327 O O . VAL A 1 167 ? -1.565 -5.172 19.751 1.00 76.81 167 VAL A O 1
ATOM 1330 N N . GLN A 1 168 ? -2.454 -5.235 17.694 1.00 79.56 168 GLN A N 1
ATOM 1331 C CA . GLN A 1 168 ? -1.172 -5.298 16.999 1.00 79.56 168 GLN A CA 1
ATOM 1332 C C . GLN A 1 168 ? -0.928 -4.014 16.214 1.00 79.56 168 GLN A C 1
ATOM 1334 O O . GLN A 1 168 ? -1.780 -3.585 15.443 1.00 79.56 168 GLN A O 1
ATOM 1339 N N . VAL A 1 169 ? 0.257 -3.420 16.377 1.00 77.44 169 VAL A N 1
ATOM 1340 C CA . VAL A 1 169 ? 0.713 -2.295 15.552 1.00 77.44 169 VAL A CA 1
ATOM 1341 C C . VAL A 1 169 ? 1.885 -2.753 14.694 1.00 77.44 169 VAL A C 1
ATOM 1343 O O . VAL A 1 169 ? 2.843 -3.337 15.200 1.00 77.44 169 VAL A O 1
ATOM 1346 N N . SER A 1 170 ? 1.812 -2.513 13.387 1.00 74.00 170 SER A N 1
ATOM 1347 C CA . SER A 1 170 ? 2.893 -2.807 12.450 1.00 74.00 170 SER A CA 1
ATOM 1348 C C . SER A 1 170 ? 3.237 -1.584 11.615 1.00 74.00 170 SER A C 1
ATOM 1350 O O . SER A 1 170 ? 2.361 -0.880 11.115 1.00 74.00 170 SER A O 1
ATOM 1352 N N . SER A 1 171 ? 4.534 -1.364 11.427 1.00 68.50 171 SER A N 1
ATOM 1353 C CA . SER A 1 171 ? 5.058 -0.376 10.496 1.00 68.50 171 SER A CA 1
ATOM 1354 C C . SER A 1 171 ? 5.961 -1.036 9.484 1.00 68.50 171 SER A C 1
ATOM 1356 O O . SER A 1 171 ? 6.773 -1.896 9.839 1.00 68.50 171 SER A O 1
ATOM 1358 N N . LEU A 1 172 ? 5.902 -0.567 8.246 1.00 61.50 172 LEU A N 1
ATOM 1359 C CA . LEU A 1 172 ? 6.884 -0.941 7.243 1.00 61.50 172 LEU A CA 1
ATOM 1360 C C . LEU A 1 172 ? 7.685 0.270 6.792 1.00 61.50 172 LEU A C 1
ATOM 1362 O O . LEU A 1 172 ? 7.132 1.366 6.680 1.00 61.50 172 LEU A O 1
ATOM 1366 N N . PRO A 1 173 ? 9.000 0.087 6.570 1.00 46.25 173 PRO A N 1
ATOM 1367 C CA . PRO A 1 173 ? 9.888 1.201 6.315 1.00 46.25 173 PRO A CA 1
ATOM 1368 C C . PRO A 1 173 ? 9.491 1.922 5.030 1.00 46.25 173 PRO A C 1
ATOM 1370 O O . PRO A 1 173 ? 9.184 1.307 4.004 1.00 46.25 173 PRO A O 1
ATOM 1373 N N . LEU A 1 174 ? 9.548 3.249 5.110 1.00 43.66 174 LEU A N 1
ATOM 1374 C CA . LEU A 1 174 ? 9.458 4.150 3.973 1.00 43.66 174 LEU A CA 1
ATOM 1375 C C . LEU A 1 174 ? 10.565 3.818 2.953 1.00 43.66 174 LEU A C 1
ATOM 1377 O O . LEU A 1 174 ? 11.639 3.342 3.337 1.00 43.66 174 LEU A O 1
ATOM 1381 N N . PRO A 1 175 ? 10.341 4.044 1.645 1.00 42.00 175 PRO A N 1
ATOM 1382 C CA . PRO A 1 175 ? 11.361 3.792 0.634 1.00 42.00 175 PRO A CA 1
ATOM 1383 C C . PRO A 1 175 ? 12.666 4.556 0.947 1.00 42.00 175 PRO A C 1
ATOM 1385 O O . PRO A 1 175 ? 12.622 5.654 1.505 1.00 42.00 175 PRO A O 1
ATOM 1388 N N . PRO A 1 176 ? 13.840 4.026 0.546 1.00 34.66 176 PRO A N 1
ATOM 1389 C CA . PRO A 1 176 ? 15.163 4.538 0.939 1.00 34.66 176 PRO A CA 1
ATOM 1390 C C . PRO A 1 176 ? 15.467 5.972 0.473 1.00 34.66 176 PRO A C 1
ATOM 1392 O O . PRO A 1 176 ? 16.475 6.541 0.870 1.00 34.66 176 PRO A O 1
ATOM 1395 N N . CYS A 1 177 ? 14.610 6.559 -0.367 1.00 36.53 177 CYS A N 1
ATOM 1396 C CA . CYS A 1 177 ? 14.684 7.966 -0.763 1.00 36.53 177 CYS A CA 1
ATOM 1397 C C . CYS A 1 177 ? 14.093 8.927 0.286 1.00 36.53 177 CYS A C 1
ATOM 1399 O O . CYS A 1 177 ? 14.164 10.138 0.104 1.00 36.53 177 CYS A O 1
ATOM 1401 N N . SER A 1 178 ? 13.500 8.410 1.363 1.00 38.03 178 SER A N 1
ATOM 1402 C CA . SER A 1 178 ? 13.074 9.196 2.521 1.00 38.03 178 SER A CA 1
ATOM 1403 C C . SER A 1 178 ? 14.284 9.423 3.451 1.00 38.03 178 SER A C 1
ATOM 1405 O O . SER A 1 178 ? 15.073 8.489 3.617 1.00 38.03 178 SER A O 1
ATOM 1407 N N . PRO A 1 179 ? 14.509 10.631 4.011 1.00 36.66 179 PRO A N 1
ATOM 1408 C CA . PRO A 1 179 ? 15.690 10.903 4.831 1.00 36.66 179 PRO A CA 1
ATOM 1409 C C . PRO A 1 179 ? 15.858 9.858 5.941 1.00 36.66 179 PRO A C 1
ATOM 1411 O O . PRO A 1 179 ? 14.884 9.468 6.576 1.00 36.66 179 PRO A O 1
ATOM 1414 N N . SER A 1 180 ? 17.095 9.408 6.184 1.00 31.66 180 SER A N 1
ATOM 1415 C CA . SER A 1 180 ? 17.440 8.339 7.142 1.00 31.66 180 SER A CA 1
ATOM 1416 C C . SER A 1 180 ? 16.884 8.571 8.553 1.00 31.66 180 SER A C 1
ATOM 1418 O O . SER A 1 180 ? 16.648 7.617 9.295 1.00 31.66 180 SER A O 1
ATOM 1420 N N . SER A 1 181 ? 16.629 9.834 8.907 1.00 35.16 181 SER A N 1
ATOM 1421 C CA . SER A 1 181 ? 15.929 10.227 10.127 1.00 35.16 181 SER A CA 1
ATOM 1422 C C . SER A 1 181 ? 14.513 9.656 10.212 1.00 35.16 181 SER A C 1
ATOM 1424 O O . SER A 1 181 ? 14.098 9.328 11.304 1.00 35.16 181 SER A O 1
ATOM 1426 N N . LEU A 1 182 ? 13.788 9.446 9.112 1.00 41.78 182 LEU A N 1
ATOM 1427 C CA . LEU A 1 182 ? 12.412 8.934 9.118 1.00 41.78 182 LEU A CA 1
ATOM 1428 C C . LEU A 1 182 ? 12.324 7.458 9.471 1.00 41.78 182 LEU A C 1
ATOM 1430 O O . LEU A 1 182 ? 11.483 7.064 10.267 1.00 41.78 182 LEU A O 1
ATOM 1434 N N . THR A 1 183 ? 13.222 6.637 8.926 1.00 38.41 183 THR A N 1
ATOM 1435 C CA . THR A 1 183 ? 13.272 5.216 9.299 1.00 38.41 183 THR A CA 1
ATOM 1436 C C . THR A 1 183 ? 13.682 5.069 10.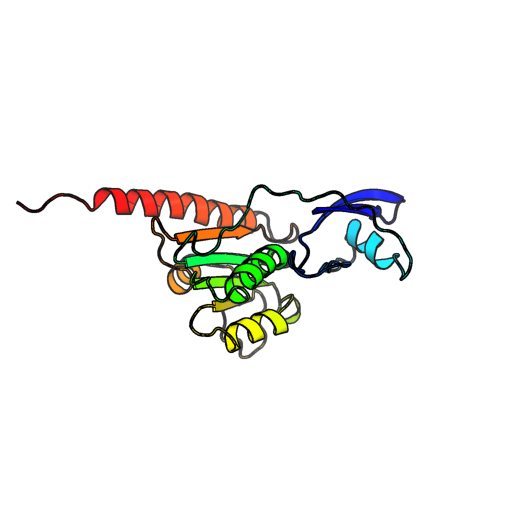764 1.00 38.41 183 THR A C 1
ATOM 1438 O O . THR A 1 183 ? 13.125 4.239 11.475 1.00 38.41 183 THR A O 1
ATOM 1441 N N . LEU A 1 184 ? 14.609 5.909 11.237 1.00 33.44 184 LEU A N 1
ATOM 1442 C CA . LEU A 1 184 ? 15.018 5.939 12.639 1.00 33.44 184 LEU A CA 1
ATOM 1443 C C . LEU A 1 184 ? 13.934 6.515 13.551 1.00 33.44 184 LEU A C 1
ATOM 1445 O O . LEU A 1 184 ? 13.730 5.966 14.616 1.00 33.44 184 LEU A O 1
ATOM 1449 N N . THR A 1 185 ? 13.208 7.560 13.160 1.00 40.81 185 THR A N 1
ATOM 1450 C CA . THR A 1 185 ? 12.157 8.183 13.973 1.00 40.81 185 THR A CA 1
ATOM 1451 C C . THR A 1 185 ? 10.913 7.312 14.031 1.00 40.81 185 THR A C 1
ATOM 1453 O O . THR A 1 185 ? 10.397 7.135 15.119 1.00 40.81 185 THR A O 1
ATOM 1456 N N . THR A 1 186 ? 10.451 6.689 12.942 1.00 44.12 186 THR A N 1
ATOM 1457 C CA . THR A 1 186 ? 9.303 5.767 13.012 1.00 44.12 186 THR A CA 1
ATOM 1458 C C . THR A 1 186 ? 9.659 4.499 13.787 1.00 44.12 186 THR A C 1
ATOM 1460 O O . THR A 1 186 ? 8.887 4.092 14.646 1.00 44.12 186 THR A O 1
ATOM 1463 N N . ASN A 1 187 ? 10.848 3.918 13.576 1.00 40.38 187 ASN A N 1
ATOM 1464 C CA . ASN A 1 187 ? 11.281 2.753 14.354 1.00 40.38 187 ASN A CA 1
ATOM 1465 C C . ASN A 1 187 ? 11.583 3.107 15.819 1.00 40.38 187 ASN A C 1
ATOM 1467 O O . ASN A 1 187 ? 11.217 2.337 16.695 1.00 40.38 187 ASN A O 1
ATOM 1471 N N . ASN A 1 188 ? 12.200 4.257 16.114 1.00 34.91 188 ASN A N 1
ATOM 1472 C CA . ASN A 1 188 ? 12.464 4.690 17.490 1.00 34.91 188 ASN A CA 1
ATOM 1473 C C . ASN A 1 188 ? 11.195 5.165 18.193 1.00 34.91 188 ASN A C 1
ATOM 1475 O O . ASN A 1 188 ? 11.084 4.917 19.377 1.00 34.91 188 ASN A O 1
ATOM 1479 N N . LEU A 1 189 ? 10.240 5.812 17.519 1.00 40.62 189 LEU A N 1
ATOM 1480 C CA . LEU A 1 189 ? 8.939 6.137 18.113 1.00 40.62 189 LEU A CA 1
ATOM 1481 C C . LEU A 1 189 ? 8.157 4.855 18.379 1.00 40.62 189 LEU A C 1
ATOM 1483 O O . LEU A 1 189 ? 7.602 4.709 19.450 1.00 40.62 189 LEU A O 1
ATOM 1487 N N . LEU A 1 190 ? 8.173 3.876 17.473 1.00 42.44 190 LEU A N 1
ATOM 1488 C CA . LEU A 1 190 ? 7.494 2.606 17.725 1.00 42.44 190 LEU A CA 1
ATOM 1489 C C . LEU A 1 190 ? 8.179 1.772 18.801 1.00 42.44 190 LEU A C 1
ATOM 1491 O O . LEU A 1 190 ? 7.484 1.191 19.612 1.00 42.44 190 LEU A O 1
ATOM 1495 N N . ILE A 1 191 ? 9.509 1.716 18.859 1.00 37.47 191 ILE A N 1
ATOM 1496 C CA . ILE A 1 191 ? 10.215 0.958 19.902 1.00 37.47 191 ILE A CA 1
ATOM 1497 C C . ILE A 1 191 ? 10.160 1.707 21.239 1.00 37.47 191 ILE A C 1
ATOM 1499 O O . ILE A 1 191 ? 9.767 1.120 22.240 1.00 37.47 191 ILE A O 1
ATOM 1503 N N . ALA A 1 192 ? 10.478 3.004 21.259 1.00 29.80 192 ALA A N 1
ATOM 1504 C CA . ALA A 1 192 ? 10.494 3.793 22.486 1.00 29.80 192 ALA A CA 1
ATOM 1505 C C . ALA A 1 192 ? 9.088 4.079 23.011 1.00 29.80 192 ALA A C 1
ATOM 1507 O O . ALA A 1 192 ? 8.896 3.986 24.213 1.00 29.80 192 ALA A O 1
ATOM 1508 N N . ASP A 1 193 ? 8.088 4.378 22.174 1.00 38.41 193 ASP A N 1
ATOM 1509 C CA . ASP A 1 193 ? 6.722 4.551 22.676 1.00 38.41 193 ASP A CA 1
ATOM 1510 C C . ASP A 1 193 ? 6.061 3.209 22.993 1.00 38.41 193 ASP A C 1
ATOM 1512 O O . ASP A 1 193 ? 5.278 3.188 23.926 1.00 38.41 193 ASP A O 1
ATOM 1516 N N . PHE A 1 194 ? 6.382 2.083 22.336 1.00 33.81 194 PHE A N 1
ATOM 1517 C CA . PHE A 1 194 ? 5.870 0.777 22.783 1.00 33.81 194 PHE A CA 1
ATOM 1518 C C . PHE A 1 194 ? 6.499 0.378 24.126 1.00 33.81 194 PHE A C 1
ATOM 1520 O O . PHE A 1 194 ? 5.753 0.010 25.022 1.00 33.81 194 PHE A O 1
ATOM 1527 N N . GLU A 1 195 ? 7.811 0.562 24.334 1.00 28.38 195 GLU A N 1
ATOM 1528 C CA . GLU A 1 195 ? 8.469 0.310 25.632 1.00 28.38 195 GLU A CA 1
ATOM 1529 C C . GLU A 1 195 ? 8.044 1.298 26.736 1.00 28.38 195 GLU A C 1
ATOM 1531 O O . GLU A 1 195 ? 7.813 0.890 27.877 1.00 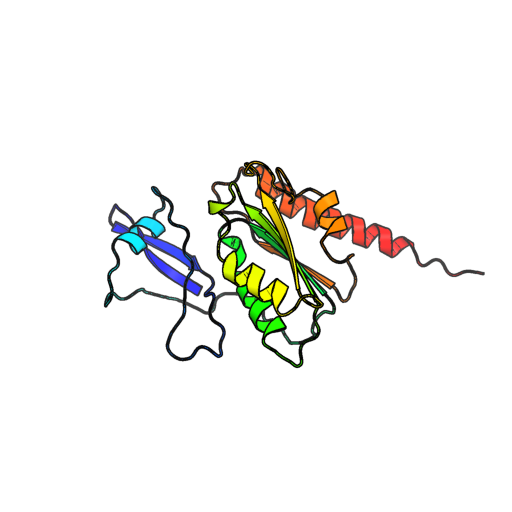28.38 195 GLU A O 1
ATOM 1536 N N . VAL A 1 196 ? 7.903 2.595 26.435 1.00 30.73 196 VAL A N 1
ATOM 1537 C CA . VAL A 1 196 ? 7.465 3.628 27.400 1.00 30.73 196 VAL A CA 1
ATOM 1538 C C . VAL A 1 196 ? 5.974 3.491 27.720 1.00 30.73 196 VAL A C 1
ATOM 1540 O O . VAL A 1 196 ? 5.562 3.707 28.859 1.00 30.73 196 VAL A O 1
ATOM 1543 N N . TRP A 1 197 ? 5.148 3.092 26.753 1.00 30.48 197 TRP A N 1
ATOM 1544 C CA . TRP A 1 197 ? 3.716 2.879 26.957 1.00 30.48 197 TRP A CA 1
ATOM 1545 C C . TRP A 1 197 ? 3.420 1.555 27.684 1.00 30.48 197 TRP A C 1
ATOM 1547 O O . TRP A 1 197 ? 2.568 1.530 28.571 1.00 30.48 197 TRP A O 1
ATOM 1557 N N . THR A 1 198 ? 4.156 0.467 27.412 1.00 31.94 198 THR A N 1
ATOM 1558 C CA . THR A 1 198 ? 4.029 -0.770 28.208 1.00 31.94 198 THR A CA 1
ATOM 1559 C C . THR A 1 198 ? 4.503 -0.560 29.644 1.00 31.94 198 THR A C 1
ATOM 1561 O O . THR A 1 198 ? 3.840 -1.009 30.576 1.00 31.94 198 THR A O 1
ATOM 1564 N N . SER A 1 199 ? 5.599 0.178 29.851 1.00 28.84 199 SER A N 1
ATOM 1565 C CA . SER A 1 199 ? 6.142 0.423 31.198 1.00 28.84 199 SER A CA 1
ATOM 1566 C C . SER A 1 199 ? 5.298 1.384 32.041 1.00 28.84 199 SER A C 1
ATOM 1568 O O . SER A 1 199 ? 5.273 1.255 33.264 1.00 28.84 199 SER A O 1
ATOM 1570 N N . THR A 1 200 ? 4.557 2.310 31.424 1.00 33.38 200 THR A N 1
ATOM 1571 C CA . THR A 1 200 ? 3.601 3.166 32.153 1.00 33.38 200 THR A CA 1
ATOM 1572 C C . THR A 1 200 ? 2.308 2.438 32.528 1.00 33.38 200 THR A C 1
ATOM 1574 O O . THR A 1 200 ? 1.725 2.760 33.563 1.00 33.38 200 THR A O 1
ATOM 1577 N N . ASN A 1 201 ? 1.894 1.412 31.776 1.00 33.75 201 ASN A N 1
ATOM 1578 C CA . ASN A 1 201 ? 0.703 0.613 32.094 1.00 33.75 201 ASN A CA 1
ATOM 1579 C C . ASN A 1 201 ? 0.954 -0.563 33.056 1.00 33.75 201 ASN A C 1
ATOM 1581 O O . ASN A 1 201 ? 0.010 -1.020 33.698 1.00 33.75 201 ASN A O 1
ATOM 1585 N N . GLU A 1 202 ? 2.199 -1.015 33.241 1.00 35.34 202 GLU A N 1
ATOM 1586 C CA . GLU A 1 202 ? 2.537 -2.001 34.284 1.00 35.34 202 GLU A CA 1
ATOM 1587 C C . GLU A 1 202 ? 2.524 -1.416 35.711 1.00 35.34 202 GLU A C 1
ATOM 1589 O O . GLU A 1 202 ? 2.409 -2.163 36.681 1.00 35.34 202 GLU A O 1
ATOM 1594 N N . GLN A 1 203 ? 2.561 -0.087 35.880 1.00 33.34 203 GLN A N 1
ATOM 1595 C CA . GLN A 1 203 ? 2.526 0.555 37.207 1.00 33.34 203 GLN A CA 1
ATOM 1596 C C . GLN A 1 203 ? 1.106 0.853 37.736 1.00 33.34 203 GLN A C 1
ATOM 1598 O O . GLN A 1 203 ? 0.956 1.453 38.799 1.00 33.34 203 GLN A O 1
ATOM 1603 N N . GLY A 1 204 ? 0.052 0.422 37.032 1.00 32.03 204 GLY A N 1
ATOM 1604 C CA . GLY A 1 204 ? -1.341 0.772 37.338 1.00 32.03 204 GLY A CA 1
ATOM 1605 C C . GLY A 1 204 ? -2.163 -0.243 38.144 1.00 32.03 204 GLY A C 1
ATOM 1606 O O . GLY A 1 204 ? -3.364 -0.034 38.298 1.00 32.03 204 GLY A O 1
ATOM 1607 N N . HIS A 1 205 ? -1.598 -1.352 38.635 1.00 34.41 205 HIS A N 1
ATOM 1608 C CA . HIS A 1 205 ? -2.338 -2.336 39.451 1.00 34.41 205 HIS A CA 1
ATOM 1609 C C . HIS A 1 205 ? -1.778 -2.431 40.875 1.00 34.41 205 HIS A C 1
ATOM 1611 O O . HIS A 1 205 ? -1.174 -3.423 41.275 1.00 34.41 205 HIS A O 1
ATOM 1617 N N . GLY A 1 206 ? -2.006 -1.369 41.652 1.00 28.72 206 GLY A N 1
ATOM 1618 C CA . GLY A 1 206 ? -2.001 -1.415 43.112 1.00 28.72 206 GLY A CA 1
ATOM 1619 C C . GLY A 1 206 ? -3.436 -1.556 43.617 1.00 28.72 206 GLY A C 1
ATOM 1620 O O . GLY A 1 206 ? -4.249 -0.656 43.418 1.00 28.72 206 GLY A O 1
ATOM 1621 N N . SER A 1 207 ? -3.749 -2.701 44.218 1.00 25.70 207 SER A N 1
ATOM 1622 C CA . SER A 1 207 ? -5.056 -3.053 44.783 1.00 25.70 207 SER A CA 1
ATOM 1623 C C . SER A 1 207 ? -5.589 -1.992 45.766 1.00 25.70 207 SER A C 1
ATOM 1625 O O . SER A 1 207 ? -4.806 -1.482 46.571 1.00 25.70 207 SER A O 1
ATOM 1627 N N . PRO A 1 208 ? -6.900 -1.677 45.763 1.00 30.83 208 PRO A N 1
ATOM 1628 C CA . PRO A 1 208 ? -7.511 -0.871 46.818 1.00 30.83 208 PRO A CA 1
ATOM 1629 C C . PRO A 1 208 ? -7.704 -1.700 48.112 1.00 30.83 208 PRO A C 1
ATOM 1631 O O . PRO A 1 208 ? -7.651 -2.930 48.040 1.00 30.83 208 PRO A O 1
ATOM 1634 N N . PRO A 1 209 ? -7.857 -1.031 49.275 1.00 40.41 209 PRO A N 1
ATOM 1635 C CA . PRO A 1 209 ? -7.617 -1.588 50.615 1.00 40.41 209 PRO A CA 1
ATOM 1636 C C . PRO A 1 209 ? -8.565 -2.705 51.060 1.00 40.41 209 PRO A C 1
ATOM 1638 O O . PRO A 1 209 ? -9.735 -2.718 50.616 1.00 40.41 209 PRO A O 1
#

Solvent-accessible surface area (backbone atoms only — not comparable to full-atom values): 12368 Å² total; per-residue (Å²): 50,34,42,48,46,36,26,94,86,66,50,81,40,76,46,78,50,49,48,60,51,56,94,83,50,78,95,64,79,44,74,88,75,87,76,42,96,89,31,50,63,39,44,27,64,68,74,58,55,93,91,64,86,78,54,71,51,68,88,63,81,86,86,75,89,57,83,59,75,33,58,31,38,25,38,39,27,16,51,78,33,36,35,58,54,51,32,53,49,48,63,42,73,74,32,87,89,36,71,46,28,38,20,36,41,41,37,26,55,37,72,89,50,50,71,63,50,69,63,53,53,49,48,31,69,76,35,63,91,39,34,48,78,45,51,26,19,54,51,62,61,91,89,64,84,60,48,71,48,70,95,46,72,68,56,47,68,73,60,30,71,76,84,49,100,49,39,46,74,50,76,42,68,54,53,89,90,50,62,71,64,54,56,49,46,56,51,44,47,52,50,49,47,50,54,53,51,52,59,61,61,70,73,69,82,74,82,82,136

Mean predicted aligned error: 9.28 Å

Nearest PDB structures (foldseek):
  5yly-assembly1_A  TM=9.505E-01  e=2.175E-16  Ulva prolifera
  5yly-assembly2_B  TM=9.544E-01  e=2.043E-16  Ulva prolifera
  1qx4-assembly1_B  TM=8.982E-01  e=8.547E-17  Rattus norvegicus
  7w3o-assembly2_B  TM=9.116E-01  e=3.363E-16  Homo sapiens
  7tsw-assembly3_C  TM=8.743E-01  e=2.314E-16  Homo sapiens

InterPro domains:
  IPR001433 Oxidoreductase FAD/NAD(P)-binding [PF00175] (75-163)
  IPR001709 Flavoprotein pyridine nucleotide cytochrome reductase [PR00371] (74-93)
  IPR001709 Flavoprotein pyridine nucleotide cytochrome reductase [PR00371] (112-123)
  IPR001834 NADH:cytochrome b5 reductase-like [PTHR19370] (7-171)
  IPR008333 Flavoprotein pyridine nucleotide cytochrome reductase-like, FAD-binding domain [PF00970] (9-65)
  IPR017938 Riboflavin synthase-like beta-barrel [SSF63380] (9-68)
  IPR039261 Ferredoxin-NADP reductase (FNR), nucleotide-binding domain [G3DSA:3.40.50.80] (55-183)
  IPR039261 Ferredoxin-NADP reductase (FNR), nucleotide-binding domain [SSF52343] (54-169)

Secondary structure (DSSP, 8-state):
-EEEEE-TTS-EEEEE---SS-TTS-S---------TT-HHHHHHHH--TT---EEE----S----TTSSSEEEEEEEGGGHHHHHHHHHHHHT-TT---EEEEEEEESSGGG-TTHHHHHHHHHH-TTTEEEEEEESSPPTT--SEESSPPHHHHHHHSPPP-TTEEEEE-PPPTTS-HHHHHHHHHHHHHHHHHHHHHHTT------

Organism: NCBI:txid444605

pLDDT: mean 80.57, std 21.83, range [25.7, 97.75]